Protein AF-A0A072VIN0-F1 (afdb_monomer_lite)

Sequence (240 aa):
MTANTTLEQRFIDLQNANLTLPKYLAIPKIQKVASDLRNRKDFEKHYSPKLVSMGPIHHGRPNLECNPKDLYQDIADNINELKGLFADDVLTSVSCEGFDNLEEKLSWMLFVDGCSLLRILDIFVIEPENIMFDKLYLVFGDVLLLENQLPFELLKLFQVIEPALIRNMIYFLQKFCFQYKSKYFYPEDNISMKPIHLLDLLRQILLPRFKRKNQSTLRSLDLLSPSSKPGSLLIHPNDF

Radius of gyration: 28.85 Å; chains: 1; bounding box: 57×39×118 Å

Foldseek 3Di:
DPDPVLVVVVVVVVVVPDDDDDPPDDDDDDDQDDPVQCVPPVRVVVRADQAADDDDVHPPDPRHDPDLVQLLVLCLVCLVVQVVLDDPVLLVPDDCVSHPDSSNVSSVVLSVLLVVVVVVLCCCVPPVPPDPPVCLVVVCVQCQDPSSKGFPVSNVSSVDDSVVVLVSLLSSVVVVCVVVVVPDRDADPPDPDDARTSNSSVVVRCVVVVVVVVVVVVVVVVVPDDDDDDDDDDDDDDDD

Structure (mmCIF, N/CA/C/O backbone):
data_AF-A0A072VIN0-F1
#
_entry.id   AF-A0A072VIN0-F1
#
loop_
_atom_site.group_PDB
_atom_site.id
_atom_site.type_symbol
_atom_site.label_atom_id
_atom_site.label_alt_id
_atom_site.label_comp_id
_atom_site.label_asym_id
_atom_site.label_entity_id
_atom_site.label_seq_id
_atom_site.pdbx_PDB_ins_code
_atom_site.Cartn_x
_atom_site.Cartn_y
_atom_site.Cartn_z
_atom_site.occupancy
_atom_site.B_iso_or_equiv
_atom_site.auth_seq_id
_atom_site.auth_comp_id
_atom_site.auth_asym_id
_atom_site.auth_atom_id
_atom_site.pdbx_PDB_model_num
ATOM 1 N N . MET A 1 1 ? -15.518 8.066 25.678 1.00 37.75 1 MET A N 1
ATOM 2 C CA . MET A 1 1 ? -14.087 8.432 25.576 1.00 37.75 1 MET A CA 1
ATOM 3 C C . MET A 1 1 ? -13.263 7.145 25.549 1.00 37.75 1 MET A C 1
ATOM 5 O O . MET A 1 1 ? -12.734 6.772 26.582 1.00 37.75 1 MET A O 1
ATOM 9 N N . THR A 1 2 ? -13.223 6.422 24.424 1.00 40.22 2 THR A N 1
ATOM 10 C CA . THR A 1 2 ? -12.539 5.105 24.316 1.00 40.22 2 THR A CA 1
ATOM 11 C C . THR A 1 2 ? -12.159 4.730 22.866 1.00 40.22 2 THR A C 1
ATOM 13 O O . THR A 1 2 ? -11.999 3.555 22.584 1.00 40.22 2 THR A O 1
ATOM 16 N N . ALA A 1 3 ? -12.024 5.692 21.941 1.00 47.66 3 ALA A N 1
ATOM 17 C CA . ALA A 1 3 ? -11.688 5.402 20.532 1.00 47.66 3 ALA A CA 1
ATOM 18 C C . ALA A 1 3 ? -10.179 5.525 20.214 1.00 47.66 3 ALA A C 1
ATOM 20 O O . ALA A 1 3 ? -9.665 4.829 19.348 1.00 47.66 3 ALA A O 1
ATOM 21 N N . ASN A 1 4 ? -9.428 6.366 20.942 1.00 50.75 4 ASN A N 1
ATOM 22 C CA . ASN A 1 4 ? -7.997 6.572 20.657 1.00 50.75 4 ASN A CA 1
ATOM 23 C C . ASN A 1 4 ? -7.105 5.402 21.093 1.00 50.75 4 ASN A C 1
ATOM 25 O O . ASN A 1 4 ? -6.056 5.180 20.496 1.00 50.75 4 ASN A O 1
ATOM 29 N N . THR A 1 5 ? -7.511 4.636 22.106 1.00 57.91 5 THR A N 1
ATOM 30 C CA . THR A 1 5 ? -6.683 3.565 22.673 1.00 57.91 5 THR A CA 1
AT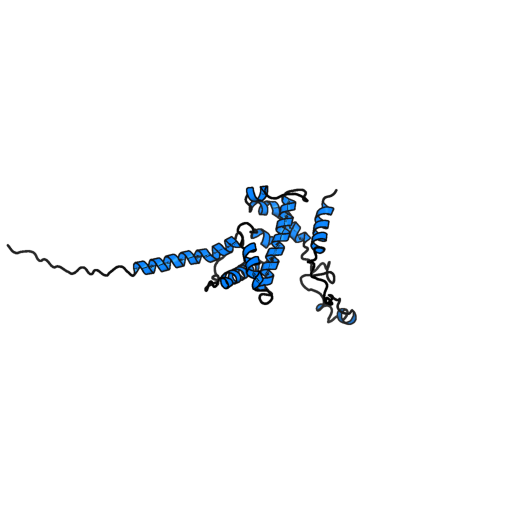OM 31 C C . THR A 1 5 ? -6.497 2.387 21.714 1.00 57.91 5 THR A C 1
ATOM 33 O O . THR A 1 5 ? -5.459 1.738 21.753 1.00 57.91 5 THR A O 1
ATOM 36 N N . THR A 1 6 ? -7.464 2.109 20.835 1.00 78.50 6 THR A N 1
ATOM 37 C CA . THR A 1 6 ? -7.439 0.959 19.914 1.00 78.50 6 THR A CA 1
ATOM 38 C C . THR A 1 6 ? -6.552 1.198 18.696 1.00 78.50 6 THR A C 1
ATOM 40 O O . THR A 1 6 ? -5.726 0.343 18.381 1.00 78.50 6 THR A O 1
ATOM 43 N N . LEU A 1 7 ? -6.643 2.356 18.034 1.00 78.75 7 LEU A N 1
ATOM 44 C CA . LEU A 1 7 ? -5.786 2.672 16.882 1.00 78.75 7 LEU A CA 1
ATOM 45 C C . LEU A 1 7 ? -4.312 2.812 17.289 1.00 78.75 7 LEU A C 1
ATOM 47 O O . LEU A 1 7 ? -3.426 2.284 16.617 1.00 78.75 7 LEU A O 1
ATOM 51 N N . GLU A 1 8 ? -4.046 3.486 18.411 1.00 80.25 8 GLU A N 1
ATOM 52 C CA . GLU A 1 8 ? -2.690 3.604 18.954 1.00 80.25 8 GLU A CA 1
ATOM 53 C C . GLU A 1 8 ? -2.094 2.233 19.268 1.00 80.25 8 GLU A C 1
ATOM 55 O O . GLU A 1 8 ? -0.947 1.969 18.903 1.00 80.25 8 GLU A O 1
ATOM 60 N N . GLN A 1 9 ? -2.893 1.337 19.853 1.00 81.75 9 GLN A N 1
ATOM 61 C CA . GLN A 1 9 ? -2.466 -0.030 20.118 1.00 81.75 9 GLN A CA 1
ATOM 62 C C . GLN A 1 9 ? -2.153 -0.798 18.828 1.00 81.75 9 GLN A C 1
ATOM 64 O O . GLN A 1 9 ? -1.130 -1.470 18.773 1.00 81.75 9 GLN A O 1
ATOM 69 N N . ARG A 1 10 ? -2.938 -0.647 17.753 1.00 84.19 10 ARG A N 1
ATOM 70 C CA . ARG A 1 10 ? -2.647 -1.313 16.467 1.00 84.19 10 ARG A CA 1
ATOM 71 C C . ARG A 1 10 ? -1.332 -0.846 15.836 1.00 84.19 10 ARG A C 1
ATOM 73 O O . ARG A 1 10 ? -0.597 -1.663 15.284 1.00 84.19 10 ARG A O 1
ATOM 80 N N . PHE A 1 11 ? -1.000 0.443 15.932 1.00 81.56 11 PHE A N 1
ATOM 81 C CA . PHE A 1 11 ? 0.310 0.939 15.490 1.00 81.56 11 PHE A CA 1
ATOM 82 C C . PHE A 1 11 ? 1.453 0.377 16.342 1.00 81.56 11 PHE A C 1
ATOM 84 O O . PHE A 1 11 ? 2.497 0.018 15.797 1.00 81.56 11 PHE A O 1
ATOM 91 N N . ILE A 1 12 ? 1.255 0.268 17.658 1.00 79.56 12 ILE A N 1
ATOM 92 C CA . ILE A 1 12 ? 2.218 -0.361 18.570 1.00 79.56 12 ILE A CA 1
ATOM 93 C C . ILE A 1 12 ? 2.401 -1.844 18.216 1.00 79.56 12 ILE A C 1
ATOM 95 O O . ILE A 1 12 ? 3.531 -2.319 18.116 1.00 79.56 12 ILE A O 1
ATOM 99 N N . ASP A 1 13 ? 1.316 -2.571 17.965 1.00 80.56 13 ASP A N 1
ATOM 100 C CA . ASP A 1 13 ? 1.350 -3.991 17.612 1.00 80.56 13 ASP A CA 1
ATOM 101 C C . ASP A 1 13 ? 2.055 -4.223 16.267 1.00 80.56 13 ASP A C 1
ATOM 103 O O . ASP A 1 13 ? 2.900 -5.112 16.171 1.00 80.56 13 ASP A O 1
ATOM 107 N N . LEU A 1 14 ? 1.804 -3.376 15.258 1.00 74.31 14 LEU A N 1
ATOM 108 C CA . LEU A 1 14 ? 2.551 -3.387 13.992 1.00 74.31 14 LEU A CA 1
ATOM 109 C C . LEU A 1 14 ? 4.052 -3.163 14.203 1.00 74.31 14 LEU A C 1
ATOM 111 O O . LEU A 1 14 ? 4.868 -3.861 13.607 1.00 74.31 14 LEU A O 1
ATOM 115 N N . GLN A 1 15 ? 4.431 -2.208 15.056 1.00 69.19 15 GLN A N 1
ATOM 116 C CA . GLN A 1 15 ? 5.839 -1.959 15.381 1.00 69.19 15 GLN A CA 1
ATOM 117 C C . GLN A 1 15 ? 6.487 -3.140 16.121 1.00 69.19 15 GLN A C 1
ATOM 119 O O . GLN A 1 15 ? 7.689 -3.368 15.985 1.00 69.19 15 GLN A O 1
ATOM 124 N N . ASN A 1 16 ? 5.698 -3.894 16.888 1.00 67.50 16 ASN A N 1
ATOM 125 C CA . ASN A 1 16 ? 6.152 -5.034 17.682 1.00 67.50 16 ASN A CA 1
ATOM 126 C C . ASN A 1 16 ? 6.129 -6.372 16.925 1.00 67.50 16 ASN A C 1
ATOM 128 O O . ASN A 1 16 ? 6.726 -7.343 17.404 1.00 67.50 16 ASN A O 1
ATOM 132 N N . ALA A 1 17 ? 5.474 -6.440 15.761 1.00 65.75 17 ALA A N 1
ATOM 133 C CA . ALA A 1 17 ? 5.398 -7.620 14.907 1.00 65.75 17 ALA A CA 1
ATOM 134 C C . ALA A 1 17 ? 6.768 -7.939 14.275 1.00 65.75 17 ALA A C 1
ATOM 136 O O . ALA A 1 17 ? 7.048 -7.654 13.114 1.00 65.75 17 ALA A O 1
ATOM 137 N N . ASN A 1 18 ? 7.660 -8.539 15.061 1.00 55.31 18 ASN A N 1
ATOM 138 C CA . ASN A 1 18 ? 8.942 -9.047 14.588 1.00 55.31 18 ASN A CA 1
ATOM 139 C C . ASN A 1 18 ? 8.748 -10.375 13.837 1.00 55.31 18 ASN A C 1
ATOM 141 O O . ASN A 1 18 ? 8.180 -11.323 14.377 1.00 55.31 18 ASN A O 1
ATOM 145 N N . LEU A 1 19 ? 9.307 -10.486 12.628 1.00 54.66 19 LEU A N 1
ATOM 146 C CA . LEU A 1 19 ? 9.521 -11.777 11.969 1.00 54.66 19 LEU A CA 1
ATOM 147 C C . LEU A 1 19 ? 10.591 -12.557 12.749 1.00 54.66 19 LEU A C 1
ATOM 149 O O . LEU A 1 19 ? 11.769 -12.195 12.750 1.00 54.66 19 LEU A O 1
ATOM 153 N N . THR A 1 20 ? 10.194 -13.626 13.437 1.00 46.34 20 THR A N 1
ATOM 154 C CA . THR A 1 20 ? 11.111 -14.460 14.222 1.00 46.34 20 THR A CA 1
ATOM 155 C C . THR A 1 20 ? 12.011 -15.285 13.295 1.00 46.34 20 THR A C 1
ATOM 157 O O . THR A 1 20 ? 11.586 -16.308 12.762 1.00 46.34 20 THR A O 1
ATOM 160 N N . LEU A 1 21 ? 13.270 -14.874 13.108 1.00 48.06 21 LEU A N 1
ATOM 161 C CA . LEU A 1 21 ? 14.312 -15.723 12.512 1.00 48.06 21 LEU A CA 1
ATOM 162 C C . LEU A 1 21 ? 15.069 -16.523 13.597 1.00 48.06 21 LEU A C 1
ATOM 164 O O . LEU A 1 21 ? 15.210 -16.039 14.725 1.00 48.06 21 LEU A O 1
ATOM 168 N N . PRO A 1 22 ? 15.567 -17.742 13.295 1.00 46.00 22 PRO A N 1
ATOM 169 C CA . PRO A 1 22 ? 16.189 -18.622 14.286 1.00 46.00 22 PRO A CA 1
ATOM 170 C C . PRO A 1 22 ? 17.443 -18.017 14.936 1.00 46.00 22 PRO A C 1
ATOM 172 O O . PRO A 1 22 ? 18.304 -17.444 14.270 1.00 46.00 22 PRO A O 1
ATOM 175 N N . LYS A 1 23 ? 17.564 -18.202 16.258 1.00 54.97 23 LYS A N 1
ATOM 176 C CA . LYS A 1 23 ? 18.639 -17.685 17.122 1.00 54.97 23 LYS A CA 1
ATOM 177 C C . LYS A 1 23 ? 19.947 -18.478 17.004 1.00 54.97 23 LYS A C 1
ATOM 179 O O . LYS A 1 23 ? 20.379 -19.063 17.989 1.00 54.97 23 LYS A O 1
ATOM 184 N N . TYR A 1 24 ? 20.620 -18.472 15.859 1.00 55.50 24 TYR A N 1
ATOM 185 C CA . TYR A 1 24 ? 22.003 -18.968 15.799 1.00 55.50 24 TYR A CA 1
ATOM 186 C C . TYR A 1 24 ? 22.808 -18.145 14.801 1.00 55.50 24 TYR A C 1
ATOM 188 O O . TYR A 1 24 ? 22.789 -18.441 13.616 1.00 55.50 24 TYR A O 1
ATOM 196 N N . LEU A 1 25 ? 23.435 -17.077 15.306 1.00 53.09 25 LEU A N 1
ATOM 197 C CA . LEU A 1 25 ? 24.616 -16.337 14.824 1.00 53.09 25 LEU A CA 1
ATOM 198 C C . LEU A 1 25 ? 24.651 -15.015 15.615 1.00 53.09 25 LEU A C 1
ATOM 200 O O . LEU A 1 25 ? 23.600 -14.490 15.982 1.00 53.09 25 LEU A O 1
ATOM 204 N N . ALA A 1 26 ? 25.834 -14.485 15.942 1.00 58.31 26 ALA A N 1
ATOM 205 C CA . ALA A 1 26 ? 25.943 -13.191 16.618 1.00 58.31 26 ALA A CA 1
ATOM 206 C C . ALA A 1 26 ? 25.374 -12.099 15.699 1.00 58.31 26 ALA A C 1
ATOM 208 O O . ALA A 1 26 ? 26.030 -11.672 14.751 1.00 58.31 26 ALA A O 1
ATOM 209 N N . ILE A 1 27 ? 24.127 -11.697 15.951 1.00 61.81 27 ILE A N 1
ATOM 210 C CA . ILE A 1 27 ? 23.411 -10.741 15.107 1.00 61.81 27 ILE A CA 1
ATOM 211 C C . ILE A 1 27 ? 24.120 -9.385 15.236 1.00 61.81 27 ILE A C 1
ATOM 213 O O . ILE A 1 27 ? 24.210 -8.861 16.356 1.00 61.81 27 ILE A O 1
ATOM 217 N N . PRO A 1 28 ? 24.635 -8.800 14.140 1.00 58.00 28 PRO A N 1
ATOM 218 C CA . PRO A 1 28 ? 25.191 -7.457 14.184 1.00 58.00 28 PRO A CA 1
ATOM 219 C C . PRO A 1 28 ? 24.107 -6.485 14.665 1.00 58.00 28 PRO A C 1
ATOM 221 O O . PRO A 1 28 ? 23.013 -6.418 14.109 1.00 58.00 28 PRO A O 1
ATOM 224 N N . LYS A 1 29 ? 24.397 -5.752 15.746 1.00 71.25 29 LYS A N 1
ATOM 225 C CA . LYS A 1 29 ? 23.472 -4.764 16.314 1.00 71.25 29 LYS A CA 1
ATOM 226 C C . LYS A 1 29 ? 23.588 -3.454 15.545 1.00 71.25 29 LYS A C 1
ATOM 228 O O . LYS A 1 29 ? 24.698 -3.010 15.257 1.00 71.25 29 LYS A O 1
ATOM 233 N N . ILE A 1 30 ? 22.459 -2.798 15.291 1.00 75.75 30 ILE A N 1
ATOM 234 C CA . ILE A 1 30 ? 22.439 -1.403 14.841 1.00 75.75 30 ILE A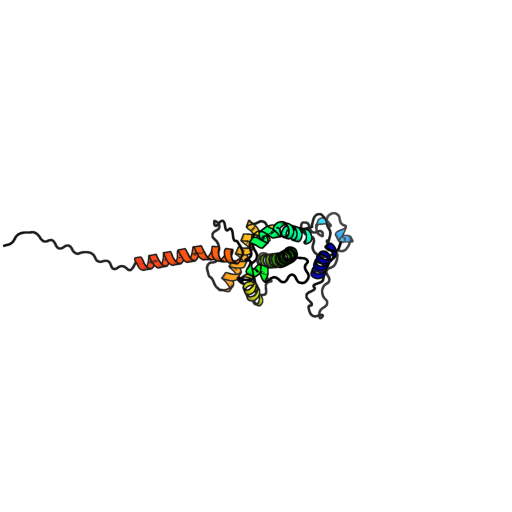 CA 1
ATOM 235 C C . ILE A 1 30 ? 22.946 -0.541 16.006 1.00 75.75 30 ILE A C 1
ATOM 237 O O . ILE A 1 30 ? 22.378 -0.574 17.098 1.00 75.75 30 ILE A O 1
ATOM 241 N N . GLN A 1 31 ? 24.036 0.199 15.797 1.00 79.69 31 GLN A N 1
ATOM 242 C CA . GLN A 1 31 ? 24.676 1.022 16.828 1.00 79.69 31 GLN A CA 1
ATOM 243 C C . GLN A 1 31 ? 24.559 2.508 16.492 1.00 79.69 31 GLN A C 1
ATOM 245 O O . GLN A 1 31 ? 24.497 2.901 15.328 1.00 79.69 31 GLN A O 1
ATOM 250 N N . LYS A 1 32 ? 24.554 3.354 17.526 1.00 81.62 32 LYS A N 1
ATOM 251 C CA . LYS A 1 32 ? 24.704 4.800 17.339 1.00 81.62 32 LYS A CA 1
ATOM 252 C C . LYS A 1 32 ? 26.134 5.097 16.887 1.00 81.62 32 LYS A C 1
ATOM 254 O O . LYS A 1 32 ? 27.079 4.489 17.380 1.00 81.62 32 LYS A O 1
ATOM 259 N N . VAL A 1 33 ? 26.288 6.082 16.007 1.00 83.94 33 VAL A N 1
ATOM 260 C CA . VAL A 1 33 ? 27.601 6.667 15.708 1.00 83.94 33 VAL A CA 1
ATOM 261 C C . VAL A 1 33 ? 28.197 7.210 17.009 1.00 83.94 33 VAL A C 1
ATOM 263 O O . VAL A 1 33 ? 27.488 7.879 17.768 1.00 83.94 33 VAL A O 1
ATOM 266 N N . ALA A 1 34 ? 29.476 6.916 17.263 1.00 86.31 34 ALA A N 1
ATOM 267 C CA . ALA A 1 34 ? 30.196 7.410 18.434 1.00 86.31 34 ALA A CA 1
ATOM 268 C C . ALA A 1 34 ? 30.048 8.935 18.563 1.00 86.31 34 ALA A C 1
ATOM 270 O O . ALA A 1 34 ? 30.130 9.664 17.567 1.00 86.31 34 ALA A O 1
ATOM 271 N N . SER A 1 35 ? 29.835 9.415 19.790 1.00 83.50 35 SER A N 1
ATOM 272 C CA . SER A 1 35 ? 29.582 10.832 20.090 1.00 83.50 35 SER A CA 1
ATOM 273 C C . SER A 1 35 ? 30.643 11.752 19.495 1.00 83.50 35 SER A C 1
ATOM 275 O O . SER A 1 35 ? 30.308 12.782 18.918 1.00 83.50 35 SER A O 1
ATOM 277 N N . ASP A 1 36 ? 31.906 11.341 19.544 1.00 84.94 36 ASP A N 1
ATOM 278 C CA . ASP A 1 36 ? 33.048 12.156 19.117 1.00 84.94 36 ASP A CA 1
ATOM 279 C C . ASP A 1 36 ? 33.096 12.378 17.603 1.00 84.94 36 ASP A C 1
ATOM 281 O O . ASP A 1 36 ? 33.678 13.354 17.130 1.00 84.94 36 ASP A O 1
ATOM 285 N N . LEU A 1 37 ? 32.481 11.477 16.832 1.00 83.44 37 LEU A N 1
ATOM 286 C CA . LEU A 1 37 ? 32.308 11.626 15.389 1.00 83.44 37 LEU A CA 1
ATOM 287 C C . LEU A 1 37 ? 31.030 12.401 15.079 1.00 83.44 37 LEU A C 1
ATOM 289 O O . LEU A 1 37 ? 31.042 13.285 14.223 1.00 83.44 37 LEU A O 1
ATOM 293 N N . ARG A 1 38 ? 29.941 12.096 15.792 1.00 81.25 38 ARG A N 1
ATOM 294 C CA . ARG A 1 38 ? 28.629 12.712 15.570 1.00 81.25 38 ARG A CA 1
ATOM 295 C C . ARG A 1 38 ? 28.603 14.199 15.914 1.00 81.25 38 ARG A C 1
ATOM 297 O O . ARG A 1 38 ? 27.982 14.963 15.187 1.00 81.25 38 ARG A O 1
ATOM 304 N N . ASN A 1 39 ? 29.289 14.599 16.981 1.00 82.81 39 ASN A N 1
ATOM 305 C CA . ASN A 1 39 ? 29.266 15.964 17.513 1.00 82.81 39 ASN A CA 1
ATOM 306 C C . ASN A 1 39 ? 30.221 16.920 16.778 1.00 82.81 39 ASN A C 1
ATOM 308 O O . ASN A 1 39 ? 30.298 18.103 17.113 1.00 82.81 39 ASN A O 1
ATOM 312 N N . ARG A 1 40 ? 30.968 16.441 15.773 1.00 87.75 40 ARG A N 1
ATOM 313 C CA . ARG A 1 40 ? 31.753 17.326 14.908 1.00 87.75 40 ARG A CA 1
ATOM 314 C C . ARG A 1 40 ? 30.807 18.063 13.969 1.00 87.75 40 ARG A C 1
ATOM 316 O O . ARG A 1 40 ? 30.118 17.423 13.176 1.00 87.75 40 ARG A O 1
ATOM 323 N N . LYS A 1 41 ? 30.842 19.399 14.005 1.00 82.12 41 LYS A N 1
ATOM 324 C CA . LYS A 1 41 ? 29.981 20.279 13.190 1.00 82.12 41 LYS A CA 1
ATOM 325 C C . LYS A 1 41 ? 29.949 19.887 11.707 1.00 82.12 41 LYS A C 1
ATOM 327 O O . LYS A 1 41 ? 28.883 19.849 11.103 1.00 82.12 41 LYS A O 1
ATOM 332 N N . ASP A 1 42 ? 31.097 19.518 11.138 1.00 86.12 42 ASP A N 1
ATOM 333 C CA . ASP A 1 42 ? 31.193 19.160 9.716 1.00 86.12 42 ASP A CA 1
ATOM 334 C C . ASP A 1 42 ? 30.606 17.778 9.387 1.00 86.12 42 ASP A C 1
ATOM 336 O O . ASP A 1 42 ? 30.251 17.504 8.237 1.00 86.12 42 ASP A O 1
ATOM 340 N N . PHE A 1 43 ? 30.480 16.903 10.388 1.00 78.50 43 PHE A N 1
ATOM 341 C CA . PHE A 1 43 ? 30.083 15.507 10.220 1.00 78.50 43 PHE A CA 1
ATOM 342 C C . PHE A 1 43 ? 28.660 15.204 10.690 1.00 78.50 43 PHE A C 1
ATOM 344 O O . PHE A 1 43 ? 28.056 14.266 10.178 1.00 78.50 43 PHE A O 1
ATOM 351 N N . GLU A 1 44 ? 28.083 16.015 11.577 1.00 80.38 44 GLU A N 1
ATOM 352 C CA . GLU A 1 44 ? 26.720 15.836 12.096 1.00 80.38 44 GLU A CA 1
ATOM 353 C C . GLU A 1 44 ? 25.675 15.647 10.978 1.00 80.38 44 GLU A C 1
ATOM 355 O O . GLU A 1 44 ? 24.819 14.757 11.045 1.00 80.38 44 GLU A O 1
ATOM 360 N N . LYS A 1 45 ? 25.802 16.432 9.899 1.00 79.19 45 LYS A N 1
ATOM 361 C CA . LYS A 1 45 ? 24.933 16.383 8.710 1.00 79.19 45 LYS A CA 1
ATOM 362 C C . LYS A 1 45 ? 25.003 15.068 7.922 1.00 79.19 45 LYS A C 1
ATOM 364 O O . LYS A 1 45 ? 24.108 14.798 7.127 1.00 79.19 45 LYS A O 1
ATOM 369 N N . HIS A 1 46 ? 26.066 14.282 8.094 1.00 81.19 46 HIS A N 1
ATOM 370 C CA . HIS A 1 46 ? 26.270 13.003 7.405 1.00 81.19 46 HIS A CA 1
ATOM 371 C C . HIS A 1 46 ? 25.685 11.821 8.187 1.00 81.19 46 HIS A C 1
ATOM 373 O O . HIS A 1 46 ? 25.442 10.769 7.607 1.00 81.19 46 HIS A O 1
ATOM 379 N N . TYR A 1 47 ? 25.425 12.001 9.484 1.00 81.62 47 TYR A N 1
ATOM 380 C CA . TYR A 1 47 ? 24.848 10.977 10.361 1.00 81.62 47 TYR A CA 1
ATOM 381 C C . TYR A 1 47 ? 23.385 11.251 10.711 1.00 81.62 47 TYR A C 1
ATOM 383 O O . TYR A 1 47 ? 22.843 10.627 11.618 1.00 81.62 47 TYR A O 1
ATOM 391 N N . SER A 1 48 ? 22.762 12.222 10.044 1.00 78.50 48 SER A N 1
ATOM 392 C CA . SER A 1 48 ? 21.354 12.561 10.205 1.00 78.50 48 SER A CA 1
ATOM 393 C C . SER A 1 48 ? 20.628 12.333 8.880 1.00 78.50 48 SER A C 1
ATOM 395 O O . SER A 1 48 ? 21.105 12.820 7.852 1.00 78.50 48 SER A O 1
ATOM 397 N N . PRO A 1 49 ? 19.479 11.636 8.881 1.00 70.38 49 PRO A N 1
ATOM 398 C CA . PRO A 1 49 ? 18.642 11.555 7.697 1.00 70.38 49 PRO A CA 1
ATOM 399 C C . PRO A 1 49 ? 18.197 12.957 7.277 1.00 70.38 49 PRO A C 1
ATOM 401 O O . PRO A 1 49 ? 18.055 13.845 8.119 1.00 70.38 49 PRO A O 1
ATOM 404 N N . LYS A 1 50 ? 18.011 13.152 5.971 1.00 65.81 50 LYS A N 1
ATOM 405 C CA . LYS A 1 50 ? 17.644 14.452 5.383 1.00 65.81 50 LYS A CA 1
ATOM 406 C C . LYS A 1 50 ? 16.193 14.528 4.914 1.00 65.81 50 LYS A C 1
ATOM 408 O O . LYS A 1 50 ? 15.709 15.631 4.711 1.00 65.81 50 LYS A O 1
ATOM 413 N N . LEU A 1 51 ? 15.545 13.378 4.720 1.00 50.47 51 LEU A N 1
ATOM 414 C CA . LEU A 1 51 ? 14.197 13.289 4.159 1.00 50.47 51 LEU A CA 1
ATOM 415 C C . LEU A 1 51 ? 13.249 12.455 5.027 1.00 50.47 51 LEU A C 1
ATOM 417 O O . LEU A 1 51 ? 12.202 12.946 5.413 1.00 50.47 51 LEU A O 1
ATO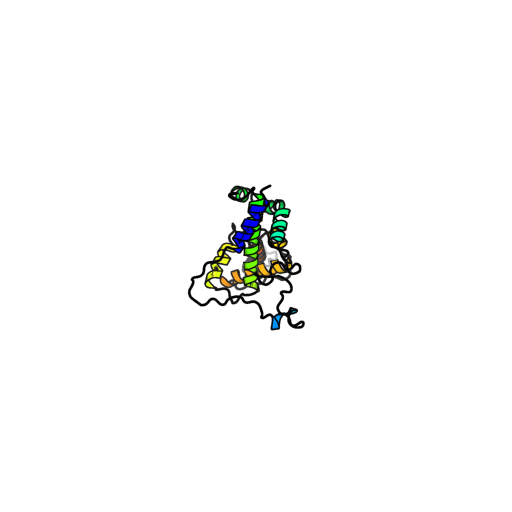M 421 N N . VAL A 1 52 ? 13.628 11.220 5.372 1.00 50.91 52 VAL A N 1
ATOM 422 C CA . VAL A 1 52 ? 12.809 10.328 6.208 1.00 50.91 52 VAL A CA 1
ATOM 423 C C . VAL A 1 52 ? 13.653 9.733 7.322 1.00 50.91 52 VAL A C 1
ATOM 425 O O . VAL A 1 52 ? 14.796 9.321 7.108 1.00 50.91 52 VAL A O 1
ATOM 428 N N . SER A 1 53 ? 13.084 9.694 8.521 1.00 63.44 53 SER A N 1
ATOM 429 C CA . SER A 1 53 ? 13.689 9.072 9.688 1.00 63.44 53 SER A CA 1
ATOM 430 C C . SER A 1 53 ? 13.226 7.625 9.853 1.00 63.44 53 SER A C 1
ATOM 432 O O . SER A 1 53 ? 12.031 7.360 9.935 1.00 63.44 53 SER A O 1
ATOM 434 N N . MET A 1 54 ? 14.171 6.685 9.941 1.00 60.53 54 MET A N 1
ATOM 435 C CA . MET A 1 54 ? 13.879 5.264 10.147 1.00 60.53 54 MET A CA 1
ATOM 436 C C . MET A 1 54 ? 14.548 4.735 11.416 1.00 60.53 54 MET A C 1
ATOM 438 O O . MET A 1 54 ? 15.722 5.006 11.687 1.00 60.53 54 MET A O 1
ATOM 442 N N . GLY A 1 55 ? 13.796 3.934 12.173 1.00 64.88 55 GLY A N 1
ATOM 443 C CA . GLY A 1 55 ? 14.270 3.279 13.389 1.00 64.88 55 GLY A CA 1
ATOM 444 C C . GLY A 1 55 ? 14.470 4.219 14.592 1.00 64.88 55 GLY A C 1
ATOM 445 O O . GLY A 1 55 ? 14.388 5.445 14.484 1.00 64.88 55 GLY A O 1
ATOM 446 N N . PRO A 1 56 ? 14.773 3.657 15.775 1.00 69.56 56 PRO A N 1
ATOM 447 C CA . PRO A 1 56 ? 14.731 4.381 17.051 1.00 69.56 56 PRO A CA 1
ATOM 448 C C . PRO A 1 56 ? 15.828 5.446 17.222 1.00 69.56 56 PRO A C 1
ATOM 450 O O . PRO A 1 56 ? 15.785 6.231 18.164 1.00 69.56 56 PRO A O 1
ATOM 453 N N . ILE A 1 57 ? 16.841 5.488 16.349 1.00 80.44 57 ILE A N 1
ATOM 454 C CA . ILE A 1 57 ? 17.966 6.434 16.474 1.00 80.44 57 ILE A CA 1
ATOM 455 C C . ILE A 1 57 ? 17.564 7.854 16.056 1.00 80.44 57 ILE A C 1
ATOM 457 O O . ILE A 1 57 ? 18.114 8.827 16.582 1.00 80.44 57 ILE A O 1
ATOM 461 N N . HIS A 1 58 ? 16.632 7.972 15.111 1.00 73.19 58 HIS A N 1
ATOM 462 C CA . HIS A 1 58 ? 16.209 9.253 14.552 1.00 73.19 58 HIS A CA 1
ATOM 463 C C . HIS A 1 58 ? 14.697 9.497 14.676 1.00 73.19 58 HIS A C 1
ATOM 465 O O . HIS A 1 58 ? 14.244 10.557 14.241 1.00 73.19 58 HIS A O 1
ATOM 471 N N . HIS A 1 59 ? 13.922 8.538 15.197 1.00 67.69 59 HIS A N 1
ATOM 472 C CA . HIS A 1 59 ? 12.462 8.623 15.324 1.00 67.69 59 HIS A CA 1
ATOM 473 C C . HIS A 1 59 ? 12.010 9.903 16.058 1.00 67.69 59 HIS A C 1
ATOM 475 O O . HIS A 1 59 ? 12.675 10.327 17.005 1.00 67.69 59 HIS A O 1
ATOM 481 N N . GLY A 1 60 ? 10.898 10.506 15.617 1.00 57.53 60 GLY A N 1
ATOM 482 C CA . GLY A 1 60 ? 10.323 11.718 16.221 1.00 57.53 60 GLY A CA 1
ATOM 483 C C . GLY A 1 60 ? 11.036 13.030 15.861 1.00 57.53 60 GLY A C 1
ATOM 484 O O . GLY A 1 60 ? 11.076 13.956 16.673 1.00 57.53 60 GLY A O 1
ATOM 485 N N . ARG A 1 61 ? 11.709 13.096 14.702 1.00 67.94 61 ARG A N 1
ATOM 486 C CA . ARG A 1 61 ? 12.357 14.327 14.220 1.00 67.94 61 ARG A CA 1
ATOM 487 C C . ARG A 1 61 ? 11.389 15.082 13.296 1.00 67.94 61 ARG A C 1
ATOM 489 O O . ARG A 1 61 ? 11.169 14.602 12.187 1.00 67.94 61 ARG A O 1
ATOM 496 N N . PRO A 1 62 ? 10.955 16.306 13.655 1.00 56.03 62 PRO A N 1
ATOM 497 C CA . PRO A 1 62 ? 9.830 16.997 13.008 1.00 56.03 62 PRO A CA 1
ATOM 498 C C . PRO A 1 62 ? 10.034 17.319 11.519 1.00 56.03 62 PRO A C 1
ATOM 500 O O . PRO A 1 62 ? 9.073 17.494 10.786 1.00 56.03 62 PRO A O 1
ATOM 503 N N . ASN A 1 63 ? 11.282 17.365 11.040 1.00 53.59 63 ASN A N 1
ATOM 504 C CA . ASN A 1 63 ? 11.602 17.679 9.640 1.00 53.59 63 ASN A CA 1
ATOM 505 C C . ASN A 1 63 ? 11.789 16.426 8.760 1.00 53.59 63 ASN A C 1
ATOM 507 O O . ASN A 1 63 ? 12.316 16.536 7.656 1.00 53.59 63 ASN A O 1
ATOM 511 N N . LEU A 1 64 ? 11.473 15.233 9.276 1.00 52.75 64 LEU A N 1
ATOM 512 C CA . LEU A 1 64 ? 11.735 13.937 8.633 1.00 52.75 64 LEU A CA 1
ATOM 513 C C . LEU A 1 64 ? 10.531 12.982 8.712 1.00 52.75 64 LEU A C 1
ATOM 515 O O . LEU A 1 64 ? 10.694 11.764 8.577 1.00 52.75 64 LEU A O 1
ATOM 519 N N . GLU A 1 65 ? 9.350 13.518 9.015 1.00 52.66 65 GLU A N 1
ATOM 520 C CA . GLU A 1 65 ? 8.148 12.753 9.329 1.00 52.66 65 GLU A CA 1
ATOM 521 C C . GLU A 1 65 ? 7.231 12.663 8.107 1.00 52.66 65 GLU A C 1
ATOM 523 O O . GLU A 1 65 ? 6.510 13.592 7.773 1.00 52.66 65 GLU A O 1
ATOM 528 N N . CYS A 1 66 ? 7.250 11.504 7.449 1.00 60.03 66 CYS A N 1
ATOM 529 C CA . CYS A 1 66 ? 6.031 10.952 6.873 1.00 60.03 66 CYS A CA 1
ATOM 530 C C . CYS A 1 66 ? 5.457 10.052 7.968 1.00 60.03 66 CYS A C 1
ATOM 532 O O . CYS A 1 66 ? 5.973 8.958 8.213 1.00 60.03 66 CYS A O 1
ATOM 534 N N . ASN A 1 67 ? 4.509 10.574 8.743 1.00 71.31 67 ASN A N 1
ATOM 535 C CA . ASN A 1 67 ? 3.951 9.847 9.870 1.00 71.31 67 ASN A CA 1
ATOM 536 C C . ASN A 1 67 ? 2.937 8.817 9.342 1.00 71.31 67 ASN A C 1
ATOM 538 O O . ASN A 1 67 ? 1.989 9.197 8.656 1.00 71.31 67 ASN A O 1
ATOM 542 N N . PRO A 1 68 ? 3.083 7.523 9.678 1.00 75.94 68 PRO A N 1
ATOM 543 C CA . PRO A 1 68 ? 2.086 6.499 9.367 1.00 75.94 68 PRO A CA 1
ATOM 544 C C . PRO A 1 68 ? 0.658 6.882 9.780 1.00 75.94 68 PRO A C 1
ATOM 546 O O . PRO A 1 68 ? -0.294 6.492 9.113 1.00 75.94 68 PRO A O 1
ATOM 549 N N . LYS A 1 69 ? 0.508 7.661 10.862 1.00 81.25 69 LYS A N 1
ATOM 550 C CA . LYS A 1 69 ? -0.795 8.175 11.296 1.00 81.25 69 LYS A CA 1
ATOM 551 C C . LYS A 1 69 ? -1.375 9.196 10.321 1.00 81.25 69 LYS A C 1
ATOM 553 O O . LYS A 1 69 ? -2.574 9.151 10.093 1.00 81.25 69 LYS A O 1
ATOM 558 N N . ASP A 1 70 ? -0.549 10.062 9.740 1.00 83.56 70 ASP A N 1
ATOM 559 C CA . ASP A 1 70 ? -1.005 11.079 8.785 1.00 83.56 70 ASP A CA 1
ATOM 560 C C . ASP A 1 70 ? -1.454 10.400 7.486 1.00 83.56 70 ASP A C 1
ATOM 562 O O . ASP A 1 70 ? -2.541 10.669 6.998 1.00 83.56 70 ASP A O 1
ATOM 566 N N . LEU A 1 71 ? -0.689 9.412 7.007 1.00 85.19 71 LEU A N 1
ATOM 567 C CA . LEU A 1 71 ? -1.078 8.579 5.863 1.00 85.19 71 LEU A CA 1
ATOM 568 C C . LEU A 1 71 ? -2.377 7.800 6.107 1.00 85.19 71 LEU A C 1
ATOM 570 O O . LEU A 1 71 ? -3.226 7.700 5.225 1.00 85.19 71 LEU A O 1
ATOM 574 N N . TYR A 1 72 ? -2.533 7.224 7.301 1.00 90.44 72 TYR A N 1
ATOM 575 C CA . TYR A 1 72 ? -3.786 6.579 7.685 1.00 90.44 72 TYR A CA 1
ATOM 576 C C . TYR A 1 72 ? -4.939 7.586 7.710 1.00 90.44 72 TYR A C 1
ATOM 578 O O . TYR A 1 72 ? -6.027 7.268 7.237 1.00 90.44 72 TYR A O 1
ATOM 586 N N . GLN A 1 73 ? -4.705 8.788 8.242 1.00 90.62 73 GLN A N 1
ATOM 587 C CA . GLN A 1 73 ? -5.718 9.833 8.309 1.00 90.62 73 GLN A CA 1
ATOM 588 C C . GLN A 1 73 ? -6.132 10.294 6.909 1.00 90.62 73 GLN A C 1
ATOM 590 O O . GLN A 1 73 ? -7.326 10.377 6.653 1.00 90.62 73 GLN A O 1
ATOM 595 N N . ASP A 1 74 ? -5.186 10.464 5.981 1.00 90.44 74 ASP A N 1
ATOM 596 C CA . ASP A 1 74 ? -5.476 10.778 4.578 1.00 90.44 74 ASP A CA 1
ATOM 597 C C . ASP A 1 74 ? -6.398 9.717 3.951 1.00 90.44 74 ASP A C 1
ATOM 599 O O . ASP A 1 74 ? -7.345 10.043 3.236 1.00 90.44 74 ASP A O 1
ATOM 603 N N . ILE A 1 75 ? -6.176 8.432 4.245 1.00 93.25 75 ILE A N 1
ATOM 604 C CA . ILE A 1 75 ? -7.050 7.345 3.776 1.00 93.25 75 ILE A CA 1
ATOM 605 C C . ILE A 1 75 ? -8.420 7.408 4.448 1.00 93.25 75 ILE A C 1
ATOM 607 O O . ILE A 1 75 ? -9.434 7.285 3.762 1.00 93.25 75 ILE A O 1
ATOM 611 N N . ALA A 1 76 ? -8.459 7.595 5.768 1.00 94.56 76 ALA A N 1
ATOM 612 C CA . ALA A 1 76 ? -9.696 7.666 6.537 1.00 94.56 76 ALA A CA 1
ATOM 613 C C . ALA A 1 76 ? -10.576 8.843 6.088 1.00 94.56 76 ALA A C 1
ATOM 615 O O . ALA A 1 76 ? -11.785 8.684 5.939 1.00 94.56 76 ALA A O 1
ATOM 616 N N . ASP A 1 77 ? -9.975 9.992 5.787 1.00 95.00 77 ASP A N 1
ATOM 617 C CA . ASP A 1 77 ? -10.678 11.181 5.304 1.00 95.00 77 ASP A CA 1
ATOM 618 C C . ASP A 1 77 ? -11.266 10.965 3.896 1.00 95.00 77 ASP A C 1
ATOM 620 O O . ASP A 1 77 ? -12.322 11.509 3.568 1.00 95.00 77 ASP A O 1
ATOM 624 N N . ASN A 1 78 ? -10.632 10.114 3.081 1.00 95.12 78 ASN A N 1
ATOM 625 C CA . ASN A 1 78 ? -11.067 9.772 1.721 1.00 95.12 78 ASN A CA 1
ATOM 626 C C . ASN A 1 78 ? -11.814 8.426 1.638 1.00 95.12 78 ASN A C 1
ATOM 628 O O . ASN A 1 78 ? -12.120 7.943 0.542 1.00 95.12 78 ASN A O 1
ATOM 632 N N . ILE A 1 79 ? -12.139 7.799 2.776 1.00 95.81 79 ILE A N 1
ATOM 633 C CA . ILE A 1 79 ? -12.624 6.414 2.804 1.00 95.81 79 ILE A CA 1
ATOM 634 C C . ILE A 1 79 ? -13.938 6.224 2.052 1.00 95.81 79 ILE A C 1
ATOM 636 O O . ILE A 1 79 ? -14.143 5.188 1.428 1.00 95.81 79 ILE A O 1
ATOM 640 N N . ASN A 1 80 ? -14.816 7.227 2.060 1.00 93.31 80 ASN A N 1
ATOM 641 C CA . ASN A 1 80 ? -16.105 7.162 1.373 1.00 93.31 80 ASN A CA 1
ATOM 642 C C . ASN A 1 80 ? -15.945 7.064 -0.148 1.00 93.31 80 ASN A C 1
ATOM 644 O O . ASN A 1 80 ? -16.649 6.284 -0.789 1.00 93.31 80 ASN A O 1
ATOM 648 N N . GLU A 1 81 ? -14.996 7.810 -0.716 1.00 93.69 81 GLU A N 1
ATOM 649 C CA . GLU A 1 81 ? -14.687 7.747 -2.145 1.00 93.69 81 GLU A CA 1
ATOM 650 C C . GLU A 1 81 ? -14.009 6.421 -2.491 1.00 93.69 81 GLU A C 1
ATOM 652 O O . GLU A 1 81 ? -14.431 5.733 -3.420 1.00 93.69 81 GLU A O 1
ATOM 657 N N . LEU A 1 82 ? -13.014 6.015 -1.694 1.00 92.56 82 LEU A N 1
ATOM 658 C CA . LEU A 1 82 ? -12.281 4.762 -1.892 1.00 92.56 82 LEU A CA 1
ATOM 659 C C . LEU A 1 82 ? -13.189 3.534 -1.791 1.00 92.56 82 LEU A C 1
ATOM 661 O O . LEU A 1 82 ? -13.078 2.614 -2.597 1.00 92.56 82 LEU A O 1
ATOM 665 N N . LYS A 1 83 ? -14.114 3.529 -0.831 1.00 91.69 83 LYS A N 1
ATOM 666 C CA . LYS A 1 83 ? -15.120 2.478 -0.651 1.00 91.69 83 LYS A CA 1
ATOM 667 C C . LYS A 1 83 ? -15.993 2.320 -1.894 1.00 91.69 83 LYS A C 1
ATOM 669 O O . LYS A 1 83 ? -16.287 1.192 -2.272 1.00 91.69 83 LYS A O 1
ATOM 674 N N . GLY A 1 84 ? -16.340 3.421 -2.565 1.00 90.00 84 GLY A N 1
ATOM 675 C CA . GLY A 1 84 ? -17.106 3.410 -3.815 1.00 90.00 84 GLY A CA 1
ATOM 676 C C . GLY A 1 84 ? -16.385 2.775 -5.012 1.00 90.00 84 GLY A C 1
ATOM 677 O O . GLY A 1 84 ? -17.001 2.586 -6.058 1.00 90.00 84 GLY A O 1
ATOM 678 N N . LEU A 1 85 ? -15.096 2.439 -4.881 1.00 90.50 85 LEU A N 1
ATOM 679 C CA . LEU A 1 85 ? -14.308 1.758 -5.916 1.00 90.50 85 LEU A CA 1
ATOM 680 C C . LEU A 1 85 ? -14.361 0.227 -5.800 1.00 90.50 85 LEU A C 1
ATOM 682 O O . LEU A 1 85 ? -13.838 -0.466 -6.673 1.00 90.50 85 LEU A O 1
ATOM 686 N N . PHE A 1 86 ? -14.990 -0.299 -4.747 1.00 90.06 86 PHE A N 1
ATOM 687 C CA . PHE A 1 86 ? -15.196 -1.728 -4.533 1.00 90.06 86 PHE A CA 1
ATOM 688 C C . PHE A 1 86 ? -16.655 -2.107 -4.790 1.00 90.06 86 PHE A C 1
ATOM 690 O O . PHE A 1 86 ? -17.565 -1.304 -4.596 1.00 90.06 86 PHE A O 1
ATOM 697 N N . ALA A 1 87 ? -16.879 -3.345 -5.230 1.00 87.12 87 ALA A N 1
ATOM 698 C CA . ALA A 1 87 ? -18.224 -3.877 -5.406 1.00 87.12 87 ALA A CA 1
ATOM 699 C C . ALA A 1 87 ? -18.896 -4.159 -4.049 1.00 87.12 87 ALA A C 1
ATOM 701 O O . ALA A 1 87 ? -18.227 -4.485 -3.065 1.00 87.12 87 ALA A O 1
ATOM 702 N N . ASP A 1 88 ? -20.226 -4.045 -3.998 1.00 87.56 88 ASP A N 1
ATOM 703 C CA . ASP A 1 88 ? -20.994 -4.186 -2.754 1.00 87.56 88 ASP A CA 1
ATOM 704 C C . ASP A 1 88 ? -20.801 -5.558 -2.089 1.00 87.56 88 ASP A C 1
ATOM 706 O O . ASP A 1 88 ? -20.710 -5.652 -0.866 1.00 87.56 88 ASP A O 1
ATOM 710 N N . ASP A 1 89 ? -20.693 -6.627 -2.879 1.00 86.38 89 ASP A N 1
ATOM 711 C CA . ASP A 1 89 ? -20.468 -7.988 -2.385 1.00 86.38 89 ASP A CA 1
ATOM 712 C C . ASP A 1 89 ? -19.117 -8.123 -1.667 1.00 86.38 89 ASP A C 1
ATOM 714 O O . ASP A 1 89 ? -19.062 -8.683 -0.569 1.00 86.38 89 ASP A O 1
ATOM 718 N N . VAL A 1 90 ? -18.059 -7.511 -2.207 1.00 85.81 90 VAL A N 1
ATOM 719 C CA . VAL A 1 90 ? -16.750 -7.410 -1.544 1.00 85.81 90 VAL A CA 1
ATOM 720 C C . VAL A 1 90 ? -16.901 -6.720 -0.192 1.00 85.81 90 VAL A C 1
ATOM 722 O O . VAL A 1 90 ? -16.471 -7.266 0.822 1.00 85.81 90 VAL A O 1
ATOM 725 N N . LEU A 1 91 ? -17.571 -5.565 -0.148 1.00 88.44 91 LEU A N 1
ATOM 726 C CA . LEU A 1 91 ? -17.749 -4.789 1.083 1.00 88.44 91 LEU A CA 1
ATOM 727 C C . LEU A 1 91 ? -18.565 -5.539 2.144 1.00 88.44 91 LEU A C 1
ATOM 729 O O . LEU A 1 91 ? -18.226 -5.490 3.324 1.00 88.44 91 LEU A O 1
ATOM 733 N N . THR A 1 92 ? -19.612 -6.261 1.737 1.00 85.88 92 THR A N 1
ATOM 734 C CA . THR A 1 92 ? -20.443 -7.060 2.656 1.00 85.88 92 THR A CA 1
ATOM 735 C C . THR A 1 92 ? -19.723 -8.283 3.225 1.00 85.88 92 THR A C 1
ATOM 737 O O . THR A 1 92 ? -20.096 -8.758 4.297 1.00 85.88 92 THR A O 1
ATOM 740 N N . SER A 1 93 ? -18.683 -8.779 2.547 1.00 84.75 93 SER A N 1
ATOM 741 C CA . SER A 1 93 ? -17.871 -9.910 3.014 1.00 84.75 93 SER A CA 1
ATOM 742 C C . SER A 1 93 ? -16.828 -9.528 4.075 1.00 84.75 93 SER A C 1
ATOM 744 O O . SER A 1 93 ? -16.287 -10.402 4.758 1.00 84.75 93 SER A O 1
ATOM 746 N N . VAL A 1 94 ? -16.546 -8.230 4.249 1.00 86.62 94 VAL A N 1
ATOM 747 C CA . VAL A 1 94 ? -15.532 -7.748 5.194 1.00 86.62 94 VAL A CA 1
ATOM 748 C C . VAL A 1 94 ? -16.039 -7.869 6.630 1.00 86.62 94 VAL A C 1
ATOM 750 O O . VAL A 1 94 ? -16.930 -7.142 7.072 1.00 86.62 94 VAL A O 1
ATOM 753 N N . SER A 1 95 ? -15.403 -8.751 7.401 1.00 88.00 95 SER A N 1
ATOM 754 C CA . SER A 1 95 ? -15.616 -8.816 8.846 1.00 88.00 95 SER A CA 1
ATOM 755 C C . SER A 1 95 ? -15.069 -7.562 9.535 1.00 88.00 95 SER A C 1
ATOM 757 O O . SER A 1 95 ? -13.894 -7.205 9.391 1.00 88.00 95 SER A O 1
ATOM 759 N N . CYS A 1 96 ? -15.927 -6.922 10.328 1.00 88.25 96 CYS A N 1
ATOM 760 C CA . CYS A 1 96 ? -15.579 -5.775 11.169 1.00 88.25 96 CYS A CA 1
ATOM 761 C C . CYS A 1 96 ? -15.078 -6.193 12.564 1.00 88.25 96 CYS A C 1
ATOM 763 O O . CYS A 1 96 ? -14.941 -5.348 13.442 1.00 88.25 96 CYS A O 1
ATOM 765 N N . GLU A 1 97 ? -14.806 -7.482 12.799 1.00 86.94 97 GLU A N 1
ATOM 766 C CA . GLU A 1 97 ? -14.280 -7.951 14.085 1.00 86.94 97 GLU A CA 1
ATOM 767 C C . GLU A 1 97 ? -13.001 -7.198 14.481 1.00 86.94 97 GLU A C 1
ATOM 769 O O . GLU A 1 97 ? -12.018 -7.155 13.736 1.00 86.94 97 GLU A O 1
ATOM 774 N N . GLY A 1 98 ? -13.027 -6.603 15.678 1.00 84.19 98 GLY A N 1
ATOM 775 C CA . GLY A 1 98 ? -11.928 -5.804 16.222 1.00 84.19 98 GLY A CA 1
ATOM 776 C C . GLY A 1 98 ? -11.896 -4.340 15.767 1.00 84.19 98 GLY A C 1
ATOM 777 O O . GLY A 1 98 ? -10.902 -3.667 16.045 1.00 84.19 98 GLY A O 1
ATOM 778 N N . PHE A 1 99 ? -12.936 -3.851 15.083 1.00 89.88 99 PHE A N 1
ATOM 779 C CA . PHE A 1 99 ? -13.075 -2.472 14.596 1.00 89.88 99 PHE A CA 1
ATOM 780 C C . PHE A 1 99 ? -14.460 -1.915 14.945 1.00 89.88 99 PHE A C 1
ATOM 782 O O . PHE A 1 99 ? -15.422 -2.673 15.064 1.00 89.88 99 PHE A O 1
ATOM 789 N N . ASP A 1 100 ? -14.567 -0.595 15.099 1.00 89.25 100 ASP A N 1
ATOM 790 C CA . ASP A 1 100 ? -15.816 0.063 15.489 1.00 89.25 100 ASP A CA 1
ATOM 791 C C . ASP A 1 100 ? -16.828 0.069 14.336 1.00 89.25 100 ASP A C 1
ATOM 793 O O . ASP A 1 100 ? -18.039 0.006 14.552 1.00 89.25 100 ASP A O 1
ATOM 797 N N . ASN A 1 101 ? -16.339 0.159 13.097 1.00 92.12 101 ASN A N 1
ATOM 798 C CA . ASN A 1 101 ? -17.162 0.167 11.894 1.00 92.12 101 ASN A CA 1
ATOM 799 C C . ASN A 1 101 ? -16.373 -0.271 10.645 1.00 92.12 101 ASN A C 1
ATOM 801 O O . ASN A 1 101 ? -15.151 -0.442 10.667 1.00 92.12 101 ASN A O 1
ATOM 805 N N . LEU A 1 102 ? -17.100 -0.440 9.536 1.00 91.81 102 LEU A N 1
ATOM 806 C CA . LEU A 1 102 ? -16.536 -0.853 8.252 1.00 91.81 102 LEU A CA 1
ATOM 807 C C . LEU A 1 102 ? -15.524 0.160 7.699 1.00 91.81 102 LEU A C 1
ATOM 809 O O . LEU A 1 102 ? -14.528 -0.247 7.117 1.00 91.81 102 LEU A O 1
ATOM 813 N N . GLU A 1 103 ? -15.750 1.461 7.867 1.00 94.38 103 GLU A N 1
ATOM 814 C CA . GLU A 1 103 ? -14.856 2.501 7.337 1.00 94.38 103 GLU A CA 1
ATOM 815 C C . GLU A 1 103 ? -13.504 2.491 8.049 1.00 94.38 103 GLU A C 1
ATOM 817 O O . GLU A 1 103 ? -12.468 2.531 7.391 1.00 94.38 103 GLU A O 1
ATOM 822 N N . GLU A 1 104 ? -13.488 2.338 9.372 1.00 93.56 104 GLU A N 1
ATOM 823 C CA . GLU A 1 104 ? -12.260 2.177 10.152 1.00 93.56 104 GLU A CA 1
ATOM 824 C C . GLU A 1 104 ? -11.513 0.898 9.741 1.00 93.56 104 GLU A C 1
ATOM 826 O O . GLU A 1 104 ? -10.299 0.917 9.516 1.00 93.56 104 GLU A O 1
ATOM 831 N N . LYS A 1 105 ? -12.245 -0.213 9.580 1.00 93.44 105 LYS A N 1
ATOM 832 C CA . LYS A 1 105 ? -11.684 -1.488 9.115 1.00 93.44 105 LYS A CA 1
ATOM 833 C C . LYS A 1 105 ? -11.055 -1.362 7.733 1.00 93.44 105 LYS A C 1
ATOM 835 O O . LYS A 1 105 ? -9.919 -1.795 7.540 1.00 93.44 105 LYS A O 1
ATOM 840 N N . LEU A 1 106 ? -11.791 -0.789 6.784 1.00 93.62 106 LEU A N 1
ATOM 841 C CA . LEU A 1 106 ? -11.333 -0.590 5.415 1.00 93.62 106 LEU A CA 1
ATOM 842 C C . LEU A 1 106 ? -10.140 0.361 5.383 1.00 93.62 106 LEU A C 1
ATOM 844 O O . LEU A 1 106 ? -9.143 0.031 4.755 1.00 93.62 106 LEU A O 1
ATOM 848 N N . SER A 1 107 ? -10.186 1.481 6.106 1.00 95.00 107 SER A N 1
ATOM 849 C CA . SER A 1 107 ? -9.077 2.442 6.161 1.00 95.00 107 SER A CA 1
ATOM 850 C C . SER A 1 107 ? -7.793 1.773 6.636 1.00 95.00 107 SER A C 1
ATOM 852 O O . SER A 1 107 ? -6.740 1.936 6.026 1.00 95.00 107 SER A O 1
ATOM 854 N N . TRP A 1 108 ? -7.884 0.950 7.684 1.00 93.44 108 TRP A N 1
ATOM 855 C CA . TRP A 1 108 ? -6.736 0.213 8.207 1.00 93.44 108 TRP A CA 1
ATOM 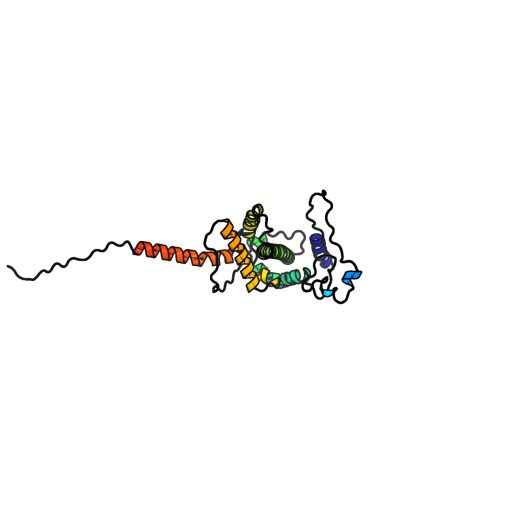856 C C . TRP A 1 108 ? -6.207 -0.833 7.226 1.00 93.44 108 TRP A C 1
ATOM 858 O O . TRP A 1 108 ? -4.999 -0.937 7.026 1.00 93.44 108 TRP A O 1
ATOM 868 N N . MET A 1 109 ? -7.103 -1.596 6.603 1.00 92.62 109 MET A N 1
ATOM 869 C CA . MET A 1 109 ? -6.742 -2.614 5.618 1.00 92.62 109 MET A CA 1
ATOM 870 C C . MET A 1 109 ? -6.053 -1.981 4.403 1.00 92.62 109 MET A C 1
ATOM 872 O O . MET A 1 109 ? -4.931 -2.351 4.075 1.00 92.62 109 MET A O 1
ATOM 876 N N . LEU A 1 110 ? -6.654 -0.940 3.818 1.00 94.50 110 LEU A N 1
ATOM 877 C CA . LEU A 1 110 ? -6.089 -0.202 2.686 1.00 94.50 110 LEU A CA 1
ATOM 878 C C . LEU A 1 110 ? -4.763 0.480 3.042 1.00 94.50 110 LEU A C 1
ATOM 880 O O . LEU A 1 110 ? -3.853 0.519 2.216 1.00 94.50 110 LEU A O 1
ATOM 884 N N . PHE A 1 111 ? -4.622 0.979 4.271 1.00 93.81 111 PHE A N 1
ATOM 885 C CA . PHE A 1 111 ? -3.365 1.537 4.756 1.00 93.81 111 PHE A CA 1
ATOM 886 C C . PHE A 1 111 ? -2.241 0.488 4.767 1.00 93.81 111 PHE A C 1
ATOM 888 O O . PHE A 1 111 ? -1.169 0.718 4.198 1.00 93.81 111 PHE A O 1
ATOM 895 N N . VAL A 1 112 ? -2.487 -0.672 5.381 1.00 90.19 112 VAL A N 1
ATOM 896 C CA . VAL A 1 112 ? -1.494 -1.753 5.503 1.00 90.19 112 VAL A CA 1
ATOM 897 C C . VAL A 1 112 ? -1.162 -2.360 4.137 1.00 90.19 112 VAL A C 1
ATOM 899 O O . VAL A 1 112 ? 0.015 -2.532 3.799 1.00 90.19 112 VAL A O 1
ATOM 902 N N . ASP A 1 113 ? -2.181 -2.642 3.329 1.00 91.56 113 ASP A N 1
ATOM 903 C CA . ASP A 1 113 ? -2.021 -3.273 2.019 1.00 91.56 113 ASP A CA 1
ATOM 904 C C . ASP A 1 113 ? -1.373 -2.307 1.019 1.00 91.56 113 ASP A C 1
ATOM 906 O O . ASP A 1 113 ? -0.466 -2.689 0.276 1.00 91.56 113 ASP A O 1
ATOM 910 N N . GLY A 1 114 ? -1.755 -1.026 1.053 1.00 91.12 114 GLY A N 1
ATOM 911 C CA . GLY A 1 114 ? -1.152 0.037 0.250 1.00 91.12 114 GLY A CA 1
ATOM 912 C C . GLY A 1 114 ? 0.341 0.206 0.530 1.00 91.12 114 GLY A C 1
ATOM 913 O O . GLY A 1 114 ? 1.148 0.206 -0.404 1.00 91.12 114 GLY A O 1
ATOM 914 N N . CYS A 1 115 ? 0.736 0.250 1.808 1.00 87.62 115 CYS A N 1
ATOM 915 C CA . CYS A 1 115 ? 2.149 0.279 2.201 1.00 87.62 115 CYS A CA 1
ATOM 916 C C . CYS A 1 115 ? 2.902 -0.965 1.716 1.00 87.62 115 CYS A C 1
ATOM 918 O O . CYS A 1 115 ? 4.038 -0.868 1.245 1.00 87.62 115 CYS A O 1
ATOM 920 N N . SER A 1 116 ? 2.269 -2.135 1.815 1.00 88.62 116 SER A N 1
ATOM 921 C CA . SER A 1 116 ? 2.859 -3.400 1.380 1.00 88.62 116 SER A CA 1
ATOM 922 C C . SER A 1 116 ? 3.104 -3.409 -0.129 1.00 88.62 116 SER A C 1
ATOM 924 O O . SER A 1 116 ? 4.207 -3.738 -0.568 1.00 88.62 116 SER A O 1
ATOM 926 N N . LEU A 1 117 ? 2.123 -2.975 -0.928 1.00 89.50 117 LEU A N 1
ATOM 927 C CA . LEU A 1 117 ? 2.260 -2.874 -2.379 1.00 89.50 117 LEU A CA 1
ATOM 928 C C . LEU A 1 117 ? 3.342 -1.864 -2.773 1.00 89.50 117 LEU A C 1
ATOM 930 O O . LEU A 1 117 ? 4.189 -2.185 -3.604 1.00 89.50 117 LEU A O 1
ATOM 934 N N . LEU A 1 118 ? 3.366 -0.675 -2.163 1.00 87.44 118 LEU A N 1
ATOM 935 C CA . LEU A 1 118 ? 4.413 0.319 -2.424 1.00 87.44 118 LEU A CA 1
ATOM 936 C C . LEU A 1 118 ? 5.801 -0.233 -2.098 1.00 87.44 118 LEU A C 1
ATOM 938 O O . LEU A 1 118 ? 6.719 -0.098 -2.907 1.00 87.44 118 LEU A O 1
ATOM 942 N N . ARG A 1 119 ? 5.946 -0.939 -0.970 1.00 84.50 119 ARG A N 1
ATOM 943 C CA . ARG A 1 119 ? 7.217 -1.573 -0.614 1.00 84.50 119 ARG A CA 1
ATOM 944 C C . ARG A 1 119 ? 7.626 -2.638 -1.625 1.00 84.50 119 ARG A C 1
ATOM 946 O O . ARG A 1 119 ? 8.807 -2.718 -1.961 1.00 84.50 119 ARG A O 1
ATOM 953 N N . ILE A 1 120 ? 6.678 -3.439 -2.113 1.00 84.62 120 ILE A N 1
ATOM 954 C CA . ILE A 1 120 ? 6.929 -4.393 -3.197 1.00 84.62 120 ILE A CA 1
ATOM 955 C C . ILE A 1 120 ? 7.436 -3.634 -4.423 1.00 84.62 120 ILE A C 1
ATOM 957 O O . ILE A 1 120 ? 8.521 -3.941 -4.897 1.00 84.62 120 ILE A O 1
ATOM 961 N N . LEU A 1 121 ? 6.728 -2.610 -4.902 1.00 84.69 121 LEU A N 1
ATOM 962 C CA . LEU A 1 121 ? 7.146 -1.832 -6.073 1.00 84.69 121 LEU A CA 1
ATOM 963 C C . LEU A 1 121 ? 8.557 -1.235 -5.908 1.00 84.69 121 LEU A C 1
ATOM 965 O O . LEU A 1 121 ? 9.375 -1.343 -6.823 1.00 84.69 121 LEU A O 1
ATOM 969 N N . ASP A 1 122 ? 8.872 -0.684 -4.736 1.00 82.44 122 ASP A N 1
ATOM 970 C CA . ASP A 1 122 ? 10.188 -0.117 -4.425 1.00 82.44 122 ASP A CA 1
ATOM 971 C C . ASP A 1 122 ? 11.308 -1.158 -4.448 1.00 82.44 122 ASP A C 1
ATOM 973 O O . ASP A 1 122 ? 12.385 -0.881 -4.973 1.00 82.44 122 ASP A O 1
ATOM 977 N N . ILE A 1 123 ? 11.073 -2.366 -3.926 1.00 78.38 123 ILE A N 1
ATOM 978 C CA . ILE A 1 123 ? 12.063 -3.455 -3.966 1.00 78.38 123 ILE A CA 1
ATOM 979 C C . ILE A 1 123 ? 12.471 -3.754 -5.413 1.00 78.38 123 ILE A C 1
ATOM 981 O O . ILE A 1 123 ? 13.655 -3.924 -5.698 1.00 78.38 123 ILE A O 1
ATOM 985 N N . PHE A 1 124 ? 11.513 -3.764 -6.341 1.00 75.44 124 PHE A N 1
ATOM 986 C CA . PHE A 1 124 ? 11.804 -4.015 -7.751 1.00 75.44 124 PHE A CA 1
ATOM 987 C C . PHE A 1 124 ? 12.592 -2.876 -8.397 1.00 75.44 124 PHE A C 1
ATOM 989 O O . PHE A 1 124 ? 13.416 -3.138 -9.268 1.00 75.44 124 PHE A O 1
ATOM 996 N N . VAL A 1 125 ? 12.370 -1.631 -7.979 1.00 76.06 125 VAL A N 1
ATOM 997 C CA . VAL A 1 125 ? 13.058 -0.462 -8.541 1.00 76.06 125 VAL A CA 1
ATOM 998 C C . VAL A 1 125 ? 14.462 -0.284 -7.960 1.00 76.06 125 VAL A C 1
ATOM 1000 O O . VAL A 1 125 ? 15.398 -0.014 -8.710 1.00 76.06 125 VAL A O 1
ATOM 1003 N N . ILE A 1 126 ? 14.612 -0.420 -6.641 1.00 73.12 126 ILE A N 1
ATOM 1004 C CA . ILE A 1 126 ? 15.828 -0.055 -5.898 1.00 73.12 126 ILE A CA 1
ATOM 1005 C C . ILE A 1 126 ? 16.794 -1.234 -5.785 1.00 73.12 126 ILE A C 1
ATOM 1007 O O . ILE A 1 126 ? 18.004 -1.051 -5.902 1.00 73.12 126 ILE A O 1
ATOM 1011 N N . GLU A 1 127 ? 16.280 -2.445 -5.566 1.00 67.94 127 GLU A N 1
ATOM 1012 C CA . GLU A 1 127 ? 17.099 -3.618 -5.247 1.00 67.94 127 GLU A CA 1
ATOM 1013 C C . GLU A 1 127 ? 16.793 -4.824 -6.155 1.00 67.94 127 GLU A C 1
ATOM 1015 O O . GLU A 1 127 ? 16.612 -5.940 -5.659 1.00 67.94 127 GLU A O 1
ATOM 1020 N N . PRO A 1 128 ? 16.764 -4.662 -7.494 1.00 63.94 128 PRO A N 1
ATOM 1021 C CA . PRO A 1 128 ? 16.373 -5.739 -8.405 1.00 63.94 128 PRO A CA 1
ATOM 1022 C C . PRO A 1 128 ? 17.286 -6.975 -8.328 1.00 63.94 128 PRO A C 1
ATOM 1024 O O . PRO A 1 128 ? 16.872 -8.059 -8.730 1.00 63.94 128 PRO A O 1
ATOM 1027 N N . GLU A 1 129 ? 18.514 -6.819 -7.829 1.00 63.41 129 GLU A N 1
ATOM 1028 C CA . GLU A 1 129 ? 19.529 -7.874 -7.711 1.00 63.41 129 GLU A CA 1
ATOM 1029 C C . GLU A 1 129 ? 19.422 -8.682 -6.403 1.00 63.41 129 GLU A C 1
ATOM 1031 O O . GLU A 1 129 ? 19.887 -9.818 -6.351 1.00 63.41 129 GLU A O 1
ATOM 1036 N N . ASN A 1 130 ? 18.772 -8.135 -5.365 1.00 57.59 130 ASN A N 1
ATOM 1037 C CA . ASN A 1 130 ? 18.609 -8.792 -4.057 1.00 57.59 130 ASN A CA 1
ATOM 1038 C C . ASN A 1 130 ? 17.351 -9.662 -3.973 1.00 57.59 130 ASN A C 1
ATOM 1040 O O . ASN A 1 130 ? 17.127 -10.349 -2.972 1.00 57.59 130 ASN A O 1
ATOM 1044 N N . ILE A 1 131 ? 16.500 -9.633 -4.999 1.00 61.19 131 ILE A N 1
ATOM 1045 C CA . ILE A 1 131 ? 15.283 -10.432 -4.999 1.00 61.19 131 ILE A CA 1
ATOM 1046 C C . ILE A 1 131 ? 15.656 -11.869 -5.344 1.00 61.19 131 ILE A C 1
ATOM 1048 O O . ILE A 1 131 ? 16.063 -12.163 -6.467 1.00 61.19 131 ILE A O 1
ATOM 1052 N N . MET A 1 132 ? 15.488 -12.788 -4.389 1.00 60.12 132 MET A N 1
ATOM 1053 C CA . MET A 1 132 ? 15.606 -14.212 -4.696 1.00 60.12 132 MET A CA 1
ATOM 1054 C C . MET A 1 132 ? 14.569 -14.571 -5.764 1.00 60.12 132 MET A C 1
ATOM 1056 O O . MET A 1 132 ? 13.366 -14.588 -5.486 1.00 60.12 132 MET A O 1
ATOM 1060 N N . PHE A 1 133 ? 15.044 -14.855 -6.980 1.00 60.91 133 PHE A N 1
ATOM 1061 C CA . PHE A 1 133 ? 14.203 -15.145 -8.144 1.00 60.91 133 PHE A CA 1
ATOM 1062 C C . PHE A 1 133 ? 13.172 -16.247 -7.872 1.00 60.91 133 PHE A C 1
ATOM 1064 O O . PHE A 1 133 ? 12.049 -16.194 -8.374 1.00 60.91 133 PHE A O 1
ATOM 1071 N N . ASP A 1 134 ? 13.516 -17.187 -6.996 1.00 61.47 134 ASP A N 1
ATOM 1072 C CA . ASP A 1 134 ? 12.683 -18.331 -6.635 1.00 61.47 134 ASP A CA 1
ATOM 1073 C C . ASP A 1 134 ? 11.424 -17.952 -5.845 1.00 61.47 134 ASP A C 1
ATOM 1075 O O . ASP A 1 134 ? 10.520 -18.767 -5.729 1.00 61.47 134 ASP A O 1
ATOM 1079 N N . LYS A 1 135 ? 11.320 -16.730 -5.305 1.00 68.00 135 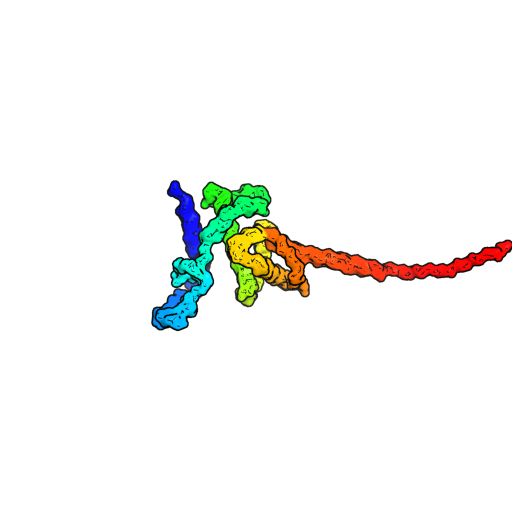LYS A N 1
ATOM 1080 C CA . LYS A 1 135 ? 10.106 -16.246 -4.617 1.00 68.00 135 LYS A CA 1
ATOM 1081 C C . LYS A 1 135 ? 9.331 -15.194 -5.413 1.00 68.00 135 LYS A C 1
ATOM 1083 O O . LYS A 1 135 ? 8.207 -14.866 -5.044 1.00 68.00 135 LYS A O 1
ATOM 1088 N N . LEU A 1 136 ? 9.885 -14.703 -6.525 1.00 73.00 136 LEU A N 1
ATOM 1089 C CA . LEU A 1 136 ? 9.243 -13.689 -7.372 1.00 73.00 136 LEU A CA 1
ATOM 1090 C C . LEU A 1 136 ? 7.903 -14.154 -7.931 1.00 73.00 136 LEU A C 1
ATOM 1092 O O . LEU A 1 136 ? 6.964 -13.369 -7.992 1.00 73.00 136 LEU A O 1
ATOM 1096 N N . TYR A 1 137 ? 7.803 -15.424 -8.330 1.00 73.44 137 TYR A N 1
ATOM 1097 C CA . TYR A 1 137 ? 6.570 -15.944 -8.919 1.00 73.44 137 TYR A CA 1
ATOM 1098 C C . TYR A 1 137 ? 5.403 -15.942 -7.923 1.00 73.44 137 TYR A C 1
ATOM 1100 O O . TYR A 1 137 ? 4.269 -15.769 -8.352 1.00 73.44 137 TYR A O 1
ATOM 1108 N N . LEU A 1 138 ? 5.682 -16.096 -6.621 1.00 78.75 138 LEU A N 1
ATOM 1109 C CA . LEU A 1 138 ? 4.673 -16.017 -5.563 1.00 78.75 138 LEU A CA 1
ATOM 1110 C C . LEU A 1 138 ? 4.190 -14.579 -5.407 1.00 78.75 138 LEU A C 1
ATOM 1112 O O . LEU A 1 138 ? 2.998 -14.329 -5.487 1.00 78.75 138 LEU A O 1
ATOM 1116 N N . VAL A 1 139 ? 5.123 -13.624 -5.314 1.00 83.44 139 VAL A N 1
ATOM 1117 C CA . VAL A 1 139 ? 4.785 -12.194 -5.229 1.00 83.44 139 VAL A CA 1
ATOM 1118 C C . VAL A 1 139 ? 3.977 -11.754 -6.447 1.00 83.44 139 VAL A C 1
ATOM 1120 O O . VAL A 1 139 ? 2.956 -11.094 -6.304 1.00 83.44 139 VAL A O 1
ATOM 1123 N N . PHE A 1 140 ? 4.406 -12.130 -7.654 1.00 82.44 140 PHE A N 1
ATOM 1124 C CA . PHE A 1 140 ? 3.647 -11.842 -8.867 1.00 82.44 140 PHE A CA 1
ATOM 1125 C C . PHE A 1 140 ? 2.286 -12.527 -8.880 1.00 82.44 140 PHE A C 1
ATOM 1127 O O . PHE A 1 140 ? 1.319 -11.902 -9.302 1.00 82.44 140 PHE A O 1
ATOM 1134 N N . GLY A 1 141 ? 2.234 -13.788 -8.447 1.00 80.44 141 GLY A N 1
ATOM 1135 C CA . GLY A 1 141 ? 1.006 -14.554 -8.306 1.00 80.44 141 GLY A CA 1
ATOM 1136 C C . GLY A 1 141 ? 0.003 -13.788 -7.464 1.00 80.44 141 GLY A C 1
ATOM 1137 O O . GLY A 1 141 ? -1.056 -13.463 -7.981 1.00 80.44 141 GLY A O 1
ATOM 1138 N N . ASP A 1 142 ? 0.392 -13.408 -6.248 1.00 85.12 142 ASP A N 1
ATOM 1139 C CA . ASP A 1 142 ? -0.467 -12.728 -5.282 1.00 85.12 142 ASP A CA 1
ATOM 1140 C C . ASP A 1 142 ? -0.852 -11.317 -5.744 1.00 85.12 142 ASP A C 1
ATOM 1142 O O . ASP A 1 142 ? -2.031 -10.974 -5.766 1.00 85.12 142 ASP A O 1
ATOM 1146 N N . VAL A 1 143 ? 0.115 -10.488 -6.153 1.00 87.00 143 VAL A N 1
ATOM 1147 C CA . VAL A 1 143 ? -0.111 -9.073 -6.521 1.00 87.00 143 VAL A CA 1
ATOM 1148 C C . VAL A 1 143 ? -0.954 -8.922 -7.797 1.00 87.00 143 VAL A C 1
ATOM 1150 O O . VAL A 1 143 ? -1.618 -7.902 -7.997 1.00 87.00 143 VAL A O 1
ATOM 1153 N N . LEU A 1 144 ? -0.934 -9.920 -8.685 1.00 85.88 144 LEU A N 1
ATOM 1154 C CA . LEU A 1 144 ? -1.706 -9.921 -9.931 1.00 85.88 144 LEU A CA 1
ATOM 1155 C C . LEU A 1 144 ? -2.972 -10.791 -9.853 1.00 85.88 144 LEU A C 1
ATOM 1157 O O . LEU A 1 144 ? -3.588 -11.043 -10.891 1.00 85.88 144 LEU A O 1
ATOM 1161 N N . LEU A 1 145 ? -3.399 -11.226 -8.660 1.00 83.06 145 LEU A N 1
ATOM 1162 C CA . LEU A 1 145 ? -4.729 -11.819 -8.484 1.00 83.06 145 LEU A CA 1
ATOM 1163 C C . LEU A 1 145 ? -5.817 -10.765 -8.685 1.00 83.06 145 LEU A C 1
ATOM 1165 O O . LEU A 1 145 ? -5.700 -9.633 -8.215 1.00 83.06 145 LEU A O 1
ATOM 1169 N N . LEU A 1 146 ? -6.914 -11.167 -9.332 1.00 79.88 146 LEU A N 1
ATOM 1170 C CA . LEU A 1 146 ? -8.074 -10.301 -9.559 1.00 79.88 146 LEU A CA 1
ATOM 1171 C C . LEU A 1 146 ? -8.685 -9.789 -8.247 1.00 79.88 146 LEU A C 1
ATOM 1173 O O . LEU A 1 146 ? -9.085 -8.634 -8.176 1.00 79.88 146 LEU A O 1
ATOM 1177 N N . GLU A 1 147 ? -8.712 -10.638 -7.221 1.00 82.31 147 GLU A N 1
ATOM 1178 C CA . GLU A 1 147 ? -9.282 -10.336 -5.902 1.00 82.31 147 GLU A CA 1
ATOM 1179 C C . GLU A 1 147 ? -8.303 -9.589 -4.979 1.00 82.31 147 GLU A C 1
ATOM 1181 O O . GLU A 1 147 ? -8.706 -9.097 -3.933 1.00 82.31 147 GLU A O 1
ATOM 1186 N N . ASN A 1 148 ? -7.030 -9.456 -5.370 1.00 86.00 148 ASN A N 1
ATOM 1187 C CA . ASN A 1 148 ? -5.993 -8.774 -4.587 1.00 86.00 148 ASN A CA 1
ATOM 1188 C C . ASN A 1 148 ? -5.581 -7.448 -5.243 1.00 86.00 148 ASN A C 1
ATOM 1190 O O . ASN A 1 148 ? -4.404 -7.191 -5.504 1.00 86.00 148 ASN A O 1
ATOM 1194 N N . GLN A 1 149 ? -6.570 -6.636 -5.618 1.00 89.69 149 GLN A N 1
ATOM 1195 C CA . GLN A 1 149 ? -6.347 -5.360 -6.293 1.00 89.69 149 GLN A CA 1
ATOM 1196 C C . GLN A 1 149 ? -6.626 -4.186 -5.361 1.00 89.69 149 GLN A C 1
ATOM 1198 O O . GLN A 1 149 ? -7.620 -4.162 -4.641 1.00 89.69 149 GLN A O 1
ATOM 1203 N N . LEU A 1 150 ? -5.758 -3.179 -5.443 1.00 91.19 150 LEU A N 1
ATOM 1204 C CA . LEU A 1 150 ? -5.919 -1.910 -4.748 1.00 91.19 150 LEU A CA 1
ATOM 1205 C C . LEU A 1 150 ? -6.222 -0.793 -5.752 1.00 91.19 150 LEU A C 1
ATOM 1207 O O . LEU A 1 150 ? -5.587 -0.753 -6.817 1.00 91.19 150 LEU A O 1
ATOM 1211 N N . PRO A 1 151 ? -7.146 0.129 -5.429 1.00 91.50 151 PRO A N 1
ATOM 1212 C CA . PRO A 1 151 ? -7.418 1.278 -6.272 1.00 91.50 151 PRO A CA 1
ATOM 1213 C C . PRO A 1 151 ? -6.179 2.153 -6.462 1.00 91.50 151 PRO A C 1
ATOM 1215 O O . PRO A 1 151 ? -5.407 2.390 -5.537 1.00 91.50 151 PRO A O 1
ATOM 1218 N N . PHE A 1 152 ? -6.004 2.698 -7.658 1.00 88.44 152 PHE A N 1
ATOM 1219 C CA . PHE A 1 152 ? -4.900 3.602 -7.956 1.00 88.44 152 PHE A CA 1
ATOM 1220 C C . PHE A 1 152 ? -5.018 4.924 -7.183 1.00 88.44 152 PHE A C 1
ATOM 1222 O O . PHE A 1 152 ? -4.003 5.469 -6.757 1.00 88.44 152 PHE A O 1
ATOM 1229 N N . GLU A 1 153 ? -6.244 5.399 -6.930 1.00 88.25 153 GLU A N 1
ATOM 1230 C CA . GLU A 1 153 ? -6.497 6.592 -6.109 1.00 88.25 153 GLU A CA 1
ATOM 1231 C C . GLU A 1 153 ? -5.978 6.432 -4.673 1.00 88.25 153 GLU A C 1
ATOM 1233 O O . GLU A 1 153 ? -5.386 7.365 -4.140 1.00 88.25 153 GLU A O 1
ATOM 1238 N N . LEU A 1 154 ? -6.068 5.230 -4.087 1.00 90.38 154 LEU A N 1
ATOM 1239 C CA . LEU A 1 154 ? -5.457 4.940 -2.784 1.00 90.38 154 LEU A CA 1
ATOM 1240 C C . LEU A 1 154 ? -3.941 5.183 -2.816 1.00 90.38 154 LEU A C 1
ATOM 1242 O O . LEU A 1 154 ? -3.391 5.805 -1.914 1.00 90.38 154 LEU A O 1
ATOM 1246 N N . LEU A 1 155 ? -3.253 4.710 -3.859 1.00 87.38 155 LEU A N 1
ATOM 1247 C CA . LEU A 1 155 ? -1.794 4.821 -3.959 1.00 87.38 155 LEU A CA 1
ATOM 1248 C C . LEU A 1 155 ? -1.320 6.273 -4.141 1.00 87.38 155 LEU A C 1
ATOM 1250 O O . LEU A 1 155 ? -0.188 6.592 -3.776 1.00 87.38 155 LEU A O 1
ATOM 1254 N N . LYS A 1 156 ? -2.175 7.162 -4.660 1.00 85.50 156 LYS A N 1
ATOM 1255 C CA . LYS A 1 156 ? -1.887 8.602 -4.752 1.00 85.50 156 LYS A CA 1
ATOM 1256 C C . LYS A 1 156 ? -1.914 9.297 -3.393 1.00 85.50 156 LYS A C 1
ATOM 1258 O O . LYS A 1 156 ? -1.150 10.241 -3.199 1.00 85.50 156 LYS A O 1
ATOM 1263 N N . LEU A 1 157 ? -2.740 8.822 -2.456 1.00 86.31 157 LEU A N 1
ATOM 1264 C CA . LEU A 1 157 ? -2.822 9.386 -1.102 1.00 86.31 157 LEU A CA 1
ATOM 1265 C C . LEU A 1 157 ? -1.512 9.218 -0.325 1.00 86.31 157 LEU A C 1
ATOM 1267 O O . LEU A 1 157 ? -1.183 10.047 0.512 1.00 86.31 157 LEU A O 1
ATOM 1271 N N . PHE A 1 158 ? -0.683 8.234 -0.682 1.00 78.88 158 PHE A N 1
ATOM 1272 C CA . PHE A 1 158 ? 0.652 8.050 -0.104 1.00 78.88 158 PHE A CA 1
ATOM 1273 C C . PHE A 1 158 ? 1.697 9.087 -0.558 1.00 78.88 158 PHE A C 1
ATOM 1275 O O . PHE A 1 158 ? 2.900 8.843 -0.462 1.00 78.88 158 PHE A O 1
ATOM 1282 N N . GLN A 1 159 ? 1.254 10.240 -1.075 1.00 65.88 159 GLN A N 1
ATOM 1283 C CA . GLN A 1 159 ? 2.091 11.339 -1.572 1.00 65.88 159 GLN A CA 1
ATOM 1284 C C . GLN A 1 159 ? 3.103 10.899 -2.644 1.00 65.88 159 GLN A C 1
ATOM 1286 O O . GLN A 1 159 ? 4.153 11.516 -2.842 1.00 65.88 159 GLN A O 1
ATOM 1291 N N . VAL A 1 160 ? 2.789 9.823 -3.370 1.00 65.25 160 VAL A N 1
ATOM 1292 C CA . VAL A 1 160 ? 3.629 9.332 -4.458 1.00 65.25 160 VAL A CA 1
ATOM 1293 C C . VAL A 1 160 ? 3.373 10.181 -5.699 1.00 65.25 160 VAL A C 1
ATOM 1295 O O . VAL A 1 160 ? 2.239 10.340 -6.146 1.00 65.25 160 VAL A O 1
ATOM 1298 N N . ILE A 1 161 ? 4.442 10.708 -6.297 1.00 71.94 161 ILE A N 1
ATOM 1299 C CA . ILE A 1 161 ? 4.371 11.443 -7.564 1.00 71.94 161 ILE A CA 1
ATOM 1300 C C . ILE A 1 161 ? 3.797 10.506 -8.639 1.00 71.94 161 ILE A C 1
ATOM 1302 O O . ILE A 1 161 ? 4.432 9.511 -8.987 1.00 71.94 161 ILE A O 1
ATOM 1306 N N . GLU A 1 162 ? 2.621 10.825 -9.187 1.00 74.25 162 GLU A N 1
ATOM 1307 C CA . GLU A 1 162 ? 1.869 9.953 -10.110 1.00 74.25 162 GLU A CA 1
ATOM 1308 C C . GLU A 1 162 ? 2.719 9.418 -11.289 1.00 74.25 162 GLU A C 1
ATOM 1310 O O . GLU A 1 162 ? 2.739 8.201 -11.499 1.00 74.25 162 GLU A O 1
ATOM 1315 N N . PRO A 1 163 ? 3.521 10.240 -12.003 1.00 78.81 163 PRO A N 1
ATOM 1316 C CA . PRO A 1 163 ? 4.456 9.736 -13.012 1.00 78.81 163 PRO A CA 1
ATOM 1317 C C . PRO A 1 163 ? 5.472 8.704 -12.501 1.00 78.81 163 PRO A C 1
ATOM 1319 O O . PRO A 1 163 ? 5.862 7.803 -13.246 1.00 78.81 163 PRO A O 1
ATOM 1322 N N . ALA A 1 164 ? 5.937 8.838 -11.256 1.00 81.31 164 ALA A N 1
ATOM 1323 C CA . ALA A 1 164 ? 6.868 7.896 -10.642 1.00 81.31 164 ALA A CA 1
ATOM 1324 C C . ALA A 1 164 ? 6.153 6.598 -10.245 1.00 81.31 164 ALA A C 1
ATOM 1326 O O . ALA A 1 164 ? 6.662 5.517 -10.533 1.00 81.31 164 ALA A O 1
ATOM 1327 N N . LEU A 1 165 ? 4.944 6.690 -9.685 1.00 85.00 165 LEU A N 1
ATOM 1328 C CA . LEU A 1 165 ? 4.129 5.526 -9.338 1.00 85.00 165 LEU A CA 1
ATOM 1329 C C . LEU A 1 165 ? 3.828 4.660 -10.568 1.00 85.00 165 LEU A C 1
ATOM 1331 O O . LEU A 1 165 ? 4.110 3.461 -10.568 1.00 85.00 165 LEU A O 1
ATOM 1335 N N . ILE A 1 166 ? 3.327 5.274 -11.646 1.00 85.19 166 ILE A N 1
ATOM 1336 C CA . ILE A 1 166 ? 3.026 4.569 -12.901 1.00 85.19 166 ILE A CA 1
ATOM 1337 C C . ILE A 1 166 ? 4.296 3.928 -13.467 1.00 85.19 166 ILE A C 1
ATOM 1339 O O . ILE A 1 166 ? 4.264 2.778 -13.902 1.00 85.19 166 ILE A O 1
ATOM 1343 N N . ARG A 1 167 ? 5.435 4.632 -13.423 1.00 84.62 167 ARG A N 1
ATOM 1344 C CA . ARG A 1 167 ? 6.730 4.097 -13.867 1.00 84.62 167 ARG A CA 1
ATOM 1345 C C . ARG A 1 167 ? 7.154 2.873 -13.053 1.00 84.62 167 ARG A C 1
ATOM 1347 O O . ARG A 1 167 ? 7.584 1.888 -13.650 1.00 84.62 167 ARG A O 1
ATOM 1354 N N . ASN A 1 168 ? 7.006 2.905 -11.731 1.00 86.50 168 ASN A N 1
ATOM 1355 C CA . ASN A 1 168 ? 7.357 1.790 -10.849 1.00 86.50 168 ASN A CA 1
ATOM 1356 C C . ASN A 1 168 ? 6.450 0.575 -11.100 1.00 86.50 168 ASN A C 1
ATOM 1358 O O . ASN A 1 168 ? 6.938 -0.548 -11.229 1.00 86.50 168 ASN A O 1
ATOM 1362 N N . MET A 1 169 ? 5.142 0.796 -11.265 1.00 89.06 169 MET A N 1
ATOM 1363 C CA . MET A 1 169 ? 4.187 -0.259 -11.621 1.00 89.06 169 MET A CA 1
ATOM 1364 C C . MET A 1 169 ? 4.487 -0.857 -12.999 1.00 89.06 169 MET A C 1
ATOM 1366 O O . MET A 1 169 ? 4.499 -2.076 -13.158 1.00 89.06 169 MET A O 1
ATOM 1370 N N . ILE A 1 170 ? 4.796 -0.020 -13.994 1.00 86.81 170 ILE A N 1
ATOM 1371 C CA . ILE A 1 170 ? 5.256 -0.476 -15.309 1.00 86.81 170 ILE A CA 1
ATOM 1372 C C . ILE A 1 170 ? 6.495 -1.350 -15.149 1.00 86.81 170 ILE A C 1
ATOM 1374 O O . ILE A 1 170 ? 6.513 -2.447 -15.701 1.00 86.81 170 ILE A O 1
ATOM 1378 N N . TYR A 1 171 ? 7.499 -0.889 -14.396 1.00 85.19 171 TYR A N 1
ATOM 1379 C CA . TYR A 1 171 ? 8.747 -1.615 -14.176 1.00 85.19 171 TYR A CA 1
ATOM 1380 C C . TYR A 1 171 ? 8.491 -3.014 -13.595 1.00 85.19 171 TYR A C 1
ATOM 1382 O O . TYR A 1 171 ? 8.967 -4.016 -14.139 1.00 85.19 171 TYR A O 1
ATOM 1390 N N . PHE A 1 172 ? 7.662 -3.091 -12.549 1.00 87.00 172 PHE A N 1
ATOM 1391 C CA . PHE A 1 172 ? 7.201 -4.344 -11.949 1.00 87.00 172 PHE A CA 1
ATOM 1392 C C . PHE A 1 172 ? 6.553 -5.277 -12.989 1.00 87.00 172 PHE A C 1
ATOM 1394 O O . PHE A 1 172 ? 6.933 -6.444 -13.109 1.00 87.00 172 PHE A O 1
ATOM 1401 N N . LEU A 1 173 ? 5.644 -4.757 -13.820 1.00 87.81 173 LEU A N 1
ATOM 1402 C CA . LEU A 1 173 ? 4.977 -5.533 -14.871 1.00 87.81 173 LEU A CA 1
ATOM 1403 C C . LEU A 1 173 ? 5.929 -5.978 -15.997 1.00 87.81 173 LEU A C 1
ATOM 1405 O O . LEU A 1 173 ? 5.733 -7.064 -16.555 1.00 87.81 173 LEU A O 1
ATOM 1409 N N . GLN A 1 174 ? 6.977 -5.207 -16.330 1.00 82.38 174 GLN A N 1
ATOM 1410 C CA . GLN A 1 174 ? 7.990 -5.671 -17.297 1.00 82.38 174 GLN A CA 1
ATOM 1411 C C . GLN A 1 174 ? 8.756 -6.859 -16.728 1.00 82.38 174 GLN A C 1
ATOM 1413 O O . GLN A 1 174 ? 9.015 -7.811 -17.461 1.00 82.38 174 GLN A O 1
ATOM 1418 N N . LYS A 1 175 ? 9.107 -6.824 -15.435 1.00 80.69 175 LYS A N 1
ATOM 1419 C CA . LYS A 1 175 ? 9.801 -7.932 -14.764 1.00 80.69 175 LYS A CA 1
ATOM 1420 C C . LYS A 1 175 ? 8.939 -9.187 -14.731 1.00 80.69 175 LYS A C 1
ATOM 1422 O O . LYS A 1 175 ? 9.438 -10.252 -15.091 1.00 80.69 175 LYS A O 1
ATOM 1427 N N . PHE A 1 176 ? 7.648 -9.040 -14.430 1.00 82.50 176 PHE A N 1
ATOM 1428 C CA . PHE A 1 176 ? 6.672 -10.121 -14.562 1.00 82.50 176 PHE A CA 1
ATOM 1429 C C . PHE A 1 176 ? 6.695 -10.712 -15.979 1.00 82.50 176 PHE A C 1
ATOM 1431 O O . PHE A 1 176 ? 6.947 -11.898 -16.167 1.00 82.50 176 PHE A O 1
ATOM 1438 N N . CYS A 1 177 ? 6.523 -9.879 -17.007 1.00 78.12 177 CYS A N 1
ATOM 1439 C CA . CYS A 1 177 ? 6.480 -10.337 -18.397 1.00 78.12 177 CYS A CA 1
ATOM 1440 C C . CYS A 1 177 ? 7.799 -10.972 -18.876 1.00 78.12 177 CYS A C 1
ATOM 1442 O O . CYS A 1 177 ? 7.779 -11.936 -19.648 1.00 78.12 177 CYS A O 1
ATOM 1444 N N . PHE A 1 178 ? 8.940 -10.447 -18.425 1.00 74.06 178 PHE A N 1
ATOM 1445 C CA . PHE A 1 178 ? 10.264 -10.977 -18.742 1.00 74.06 178 PHE A CA 1
ATOM 1446 C C . PHE A 1 178 ? 10.459 -12.382 -18.166 1.00 74.06 178 PHE A C 1
ATOM 1448 O O . PHE A 1 178 ? 10.962 -13.260 -18.870 1.00 74.06 178 PHE A O 1
ATOM 1455 N N . GLN A 1 179 ? 10.000 -12.625 -16.934 1.00 68.94 179 GLN A N 1
ATOM 1456 C CA . GLN A 1 179 ? 10.063 -13.945 -16.302 1.00 68.94 179 GLN A CA 1
ATOM 1457 C C . GLN A 1 179 ? 9.337 -15.020 -17.126 1.00 68.94 179 GLN A C 1
ATOM 1459 O O . GLN A 1 179 ? 9.828 -16.141 -17.251 1.00 68.94 179 GLN A O 1
ATOM 1464 N N . TYR A 1 180 ? 8.239 -14.660 -17.792 1.00 66.12 180 TYR A N 1
ATOM 1465 C CA . TYR A 1 180 ? 7.497 -15.551 -18.692 1.00 66.12 180 TYR A CA 1
ATOM 1466 C C . TYR A 1 180 ? 7.978 -15.506 -20.158 1.00 66.12 180 TYR A C 1
ATOM 1468 O O . TYR A 1 180 ? 7.252 -15.903 -21.068 1.00 66.12 180 TYR A O 1
ATOM 1476 N N . LYS A 1 181 ? 9.212 -15.039 -20.411 1.00 61.34 181 LYS A N 1
ATOM 1477 C CA . LYS A 1 181 ? 9.851 -14.953 -21.743 1.00 61.34 181 LYS A CA 1
ATOM 1478 C C . LYS A 1 181 ? 9.028 -14.185 -22.790 1.00 61.34 181 LYS A C 1
ATOM 1480 O O . LYS A 1 181 ? 9.146 -14.441 -23.992 1.00 61.34 181 LYS A O 1
ATOM 1485 N N . SER A 1 182 ? 8.228 -13.206 -22.368 1.00 58.25 182 SER A N 1
ATOM 1486 C CA . SER A 1 182 ? 7.552 -12.302 -23.299 1.00 58.25 182 SER A CA 1
ATOM 1487 C C . SER A 1 182 ? 8.571 -11.322 -23.888 1.00 58.25 182 SER A C 1
ATOM 1489 O O . SER A 1 182 ? 9.062 -10.419 -23.216 1.00 58.25 182 SER A O 1
ATOM 1491 N N . LYS A 1 183 ? 8.937 -11.523 -25.156 1.00 51.50 183 LYS A N 1
ATOM 1492 C CA . LYS A 1 183 ? 10.133 -10.931 -25.786 1.00 51.50 183 LYS A CA 1
ATOM 14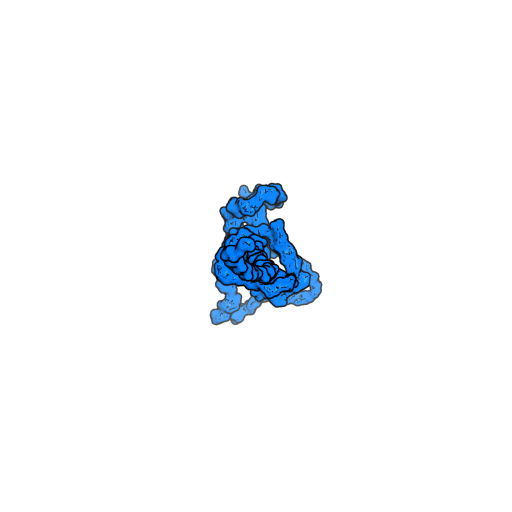93 C C . LYS A 1 183 ? 10.067 -9.416 -26.092 1.00 51.50 183 LYS A C 1
ATOM 1495 O O . LYS A 1 183 ? 10.983 -8.917 -26.734 1.00 51.50 183 LYS A O 1
ATOM 1500 N N . TYR A 1 184 ? 9.026 -8.675 -25.688 1.00 51.81 184 TYR A N 1
ATOM 1501 C CA . TYR A 1 184 ? 8.754 -7.327 -26.235 1.00 51.81 184 TYR A CA 1
ATOM 1502 C C . TYR A 1 184 ? 8.059 -6.344 -25.270 1.00 51.81 184 TYR A C 1
ATOM 1504 O O . TYR A 1 184 ? 7.068 -5.704 -25.643 1.00 51.81 184 TYR A O 1
ATOM 1512 N N . PHE A 1 185 ? 8.546 -6.202 -24.034 1.00 59.41 185 PHE A N 1
ATOM 1513 C CA . PHE A 1 185 ? 7.926 -5.308 -23.047 1.00 59.41 185 PHE A CA 1
ATOM 1514 C C . PHE A 1 185 ? 8.661 -3.966 -22.893 1.00 59.41 185 PHE A C 1
ATOM 1516 O O . PHE A 1 185 ? 9.512 -3.808 -22.025 1.00 59.41 185 PHE A O 1
ATOM 1523 N N . TYR A 1 186 ? 8.250 -2.970 -23.677 1.00 56.19 186 TYR A N 1
ATOM 1524 C CA . TYR A 1 186 ? 8.424 -1.547 -23.360 1.00 56.19 186 TYR A CA 1
ATOM 1525 C C . TYR A 1 186 ? 7.091 -0.845 -23.671 1.00 56.19 186 TYR A C 1
ATOM 1527 O O . TYR A 1 186 ? 6.542 -1.080 -24.756 1.00 56.19 186 TYR A O 1
ATOM 1535 N N . PRO A 1 187 ? 6.470 -0.115 -22.730 1.00 55.31 187 PRO A N 1
ATOM 1536 C CA . PRO A 1 187 ? 5.368 0.778 -23.073 1.00 55.31 187 PRO A CA 1
ATOM 1537 C C . PRO A 1 187 ? 5.897 1.910 -23.963 1.00 55.31 187 PRO A C 1
ATOM 1539 O O . PRO A 1 187 ? 7.017 2.367 -23.776 1.00 55.31 187 PRO A O 1
ATOM 1542 N N . GLU A 1 188 ? 5.118 2.317 -24.966 1.00 54.59 188 GLU A N 1
ATOM 1543 C CA . GLU A 1 188 ? 5.437 3.508 -25.764 1.00 54.59 188 GLU A CA 1
ATOM 1544 C C . GLU A 1 188 ? 5.310 4.748 -24.863 1.00 54.59 188 GLU A C 1
ATOM 1546 O O . GLU A 1 188 ? 4.302 4.889 -24.169 1.00 54.59 188 GLU A O 1
ATOM 1551 N N . ASP A 1 189 ? 6.298 5.649 -24.898 1.00 53.00 189 ASP A N 1
ATOM 1552 C CA . ASP A 1 189 ? 6.420 6.823 -24.007 1.00 53.00 189 ASP A CA 1
ATOM 1553 C C . ASP A 1 189 ? 5.243 7.828 -24.084 1.00 53.00 189 ASP A C 1
ATOM 1555 O O . ASP A 1 189 ? 5.171 8.763 -23.293 1.00 53.00 189 ASP A O 1
ATOM 1559 N N . ASN A 1 190 ? 4.291 7.635 -25.006 1.00 49.38 190 ASN A N 1
ATOM 1560 C CA . ASN A 1 190 ? 3.218 8.583 -25.328 1.00 49.38 190 ASN A CA 1
ATOM 1561 C C . ASN A 1 190 ? 1.808 8.172 -24.861 1.00 49.38 190 ASN A C 1
ATOM 1563 O O . ASN A 1 190 ? 0.829 8.811 -25.250 1.00 49.38 190 ASN A O 1
ATOM 1567 N N . ILE A 1 191 ? 1.653 7.120 -24.051 1.00 57.56 191 ILE A N 1
ATOM 1568 C CA . ILE A 1 191 ? 0.329 6.747 -23.527 1.00 57.56 191 ILE A CA 1
ATOM 1569 C C . ILE A 1 191 ? 0.111 7.441 -22.180 1.00 57.56 191 ILE A C 1
ATOM 1571 O O . ILE A 1 191 ? 0.721 7.071 -21.179 1.00 57.56 191 ILE A O 1
ATOM 1575 N N . SER A 1 192 ? -0.800 8.420 -22.141 1.00 68.38 192 SER A N 1
ATOM 1576 C CA . SER A 1 192 ? -1.371 8.919 -20.883 1.00 68.38 192 SER A CA 1
ATOM 1577 C C . SER A 1 192 ? -2.225 7.803 -20.275 1.00 68.38 192 SER A C 1
ATOM 1579 O O . SER A 1 192 ? -3.405 7.656 -20.588 1.00 68.38 192 SER A O 1
ATOM 1581 N N . MET A 1 193 ? -1.585 6.938 -19.488 1.00 73.50 193 MET A N 1
ATOM 1582 C CA . MET A 1 193 ? -2.250 5.848 -18.785 1.00 73.50 193 MET A CA 1
ATOM 1583 C C . MET A 1 193 ? -2.920 6.401 -17.533 1.00 73.50 193 MET A C 1
ATOM 1585 O O . MET A 1 193 ? -2.279 7.069 -16.727 1.00 73.50 193 MET A O 1
ATOM 1589 N N . LYS A 1 194 ? -4.207 6.095 -17.373 1.00 82.19 194 LYS A N 1
ATOM 1590 C CA . LYS A 1 194 ? -4.982 6.363 -16.157 1.00 82.19 194 LYS A CA 1
ATOM 1591 C C . LYS A 1 194 ? -5.544 5.033 -15.664 1.00 82.19 194 LYS A C 1
ATOM 1593 O O . LYS A 1 194 ? -6.674 4.689 -16.012 1.00 82.19 194 LYS A O 1
ATOM 1598 N N . PRO A 1 195 ? -4.717 4.206 -15.009 1.00 86.44 195 PRO A N 1
ATOM 1599 C CA . PRO A 1 195 ? -5.157 2.903 -14.540 1.00 86.44 195 PRO A CA 1
ATOM 1600 C C . PRO A 1 195 ? -6.077 3.041 -13.331 1.00 86.44 195 PRO A C 1
ATOM 1602 O O . PRO A 1 195 ? -5.852 3.888 -12.473 1.00 86.44 195 PRO A O 1
ATOM 1605 N N . ILE A 1 196 ? -7.084 2.172 -13.246 1.00 88.31 196 ILE A N 1
ATOM 1606 C CA . ILE A 1 196 ? -7.946 2.081 -12.056 1.00 88.31 196 ILE A CA 1
ATOM 1607 C C . ILE A 1 196 ? -7.250 1.275 -10.948 1.00 88.31 196 ILE A C 1
ATOM 1609 O O . ILE A 1 196 ? -7.399 1.580 -9.772 1.00 88.31 196 ILE A O 1
ATOM 1613 N N . HIS A 1 197 ? -6.468 0.261 -11.322 1.00 89.62 197 HIS A N 1
ATOM 1614 C CA . HIS A 1 197 ? -5.646 -0.584 -10.447 1.00 89.62 197 HIS A CA 1
ATOM 1615 C C . HIS A 1 197 ? -4.536 -1.262 -11.282 1.00 89.62 197 HIS A C 1
ATOM 1617 O O . HIS A 1 197 ? -4.458 -1.077 -12.502 1.00 89.62 197 HIS A O 1
ATOM 1623 N N . LEU A 1 198 ? -3.662 -2.059 -10.655 1.00 88.75 198 LEU A N 1
ATOM 1624 C CA . LEU A 1 198 ? -2.485 -2.653 -11.311 1.00 88.75 198 LEU A CA 1
ATOM 1625 C C . LEU A 1 198 ? -2.829 -3.600 -12.476 1.00 88.75 198 LEU A C 1
ATOM 1627 O O . LEU A 1 198 ? -2.186 -3.544 -13.526 1.00 88.75 198 LEU A O 1
ATOM 1631 N N . LEU A 1 199 ? -3.850 -4.448 -12.337 1.00 88.69 199 LEU A N 1
ATOM 1632 C CA . LEU A 1 199 ? -4.304 -5.303 -13.440 1.00 88.69 199 LEU A CA 1
ATOM 1633 C C . LEU A 1 199 ? -4.935 -4.517 -14.592 1.00 88.69 199 LEU A C 1
ATOM 1635 O O . LEU A 1 199 ? -4.751 -4.895 -15.750 1.00 88.69 199 LEU A O 1
ATOM 1639 N N . ASP A 1 200 ? -5.635 -3.414 -14.316 1.00 88.94 200 ASP A N 1
ATOM 1640 C CA . ASP A 1 200 ? -6.127 -2.551 -15.389 1.00 88.94 200 ASP A CA 1
ATOM 1641 C C . ASP A 1 200 ? -4.957 -1.895 -16.136 1.00 88.94 200 ASP A C 1
ATOM 1643 O O . ASP A 1 200 ? -4.962 -1.865 -17.366 1.00 88.94 200 ASP A O 1
ATOM 1647 N N . LEU A 1 201 ? -3.889 -1.494 -15.435 1.00 88.31 201 LEU A N 1
ATOM 1648 C CA . LEU A 1 201 ? -2.650 -1.043 -16.075 1.00 88.31 201 LEU A CA 1
ATOM 1649 C C . LEU A 1 201 ? -2.047 -2.132 -16.979 1.00 88.31 201 LEU A C 1
ATOM 1651 O O . LEU A 1 201 ? -1.728 -1.868 -18.140 1.00 88.31 201 LEU A O 1
ATOM 1655 N N . LEU A 1 202 ? -1.939 -3.371 -16.487 1.00 86.94 202 LEU A N 1
ATOM 1656 C CA . LEU A 1 202 ? -1.475 -4.507 -17.290 1.00 86.94 202 LEU A CA 1
ATOM 1657 C C . LEU A 1 202 ? -2.356 -4.703 -18.534 1.00 86.94 202 LEU A C 1
ATOM 1659 O O . LEU A 1 202 ? -1.843 -4.834 -19.648 1.00 86.94 202 LEU A O 1
ATOM 1663 N N . ARG A 1 203 ? -3.682 -4.650 -18.379 1.00 86.06 203 ARG A N 1
ATOM 1664 C CA . ARG A 1 203 ? -4.646 -4.736 -19.482 1.00 86.06 203 ARG A CA 1
ATOM 1665 C C . ARG A 1 203 ? -4.436 -3.614 -20.502 1.00 86.06 203 ARG A C 1
ATOM 1667 O O . ARG A 1 203 ? -4.368 -3.896 -21.700 1.00 86.06 203 ARG A O 1
ATOM 1674 N N . GLN A 1 204 ? -4.287 -2.367 -20.057 1.00 84.69 204 GLN A N 1
ATOM 1675 C CA . GLN A 1 204 ? -4.020 -1.207 -20.916 1.00 84.69 204 GLN A CA 1
ATOM 1676 C C . GLN A 1 204 ? -2.701 -1.354 -21.693 1.00 84.69 204 GLN A C 1
ATOM 1678 O O . GLN A 1 204 ? -2.634 -0.970 -22.858 1.00 84.69 204 GLN A O 1
ATOM 1683 N N . ILE A 1 205 ? -1.673 -1.975 -21.105 1.00 79.69 205 ILE A N 1
ATOM 1684 C CA . ILE A 1 205 ? -0.392 -2.262 -21.776 1.00 79.69 205 ILE A CA 1
ATOM 1685 C C . ILE A 1 205 ? -0.526 -3.374 -22.836 1.00 79.69 205 ILE A C 1
ATOM 1687 O O . ILE A 1 205 ? 0.172 -3.362 -23.862 1.00 79.69 205 ILE A O 1
ATOM 1691 N N . LEU A 1 206 ? -1.405 -4.354 -22.606 1.00 78.75 206 LEU A N 1
ATOM 1692 C CA . LEU A 1 206 ? -1.596 -5.509 -23.488 1.00 78.75 206 LEU A CA 1
ATOM 1693 C C . LEU A 1 206 ? -2.576 -5.235 -24.647 1.00 78.75 206 LEU A C 1
ATOM 1695 O O . LEU A 1 206 ? -2.350 -5.701 -25.766 1.00 78.75 206 LEU A O 1
ATOM 1699 N N . LEU A 1 207 ? -3.646 -4.464 -24.430 1.00 74.31 207 LEU A N 1
ATOM 1700 C CA . LEU A 1 207 ? -4.724 -4.253 -25.412 1.00 74.31 207 LEU A CA 1
ATOM 1701 C C . LEU A 1 207 ? -4.285 -3.625 -26.753 1.00 74.31 207 LEU A C 1
ATOM 1703 O O . LEU A 1 207 ? -4.673 -4.160 -27.801 1.00 74.31 207 LEU A O 1
ATOM 1707 N N . PRO A 1 208 ? -3.468 -2.550 -26.795 1.00 67.38 208 PRO A N 1
ATOM 1708 C CA . PRO A 1 208 ? -2.961 -1.996 -28.053 1.00 67.38 208 PRO A CA 1
ATOM 1709 C C . PRO A 1 208 ? -2.196 -3.030 -28.893 1.00 67.38 208 PRO A C 1
ATOM 1711 O O . PRO A 1 208 ? -2.218 -2.979 -30.125 1.00 67.38 208 PRO A O 1
ATOM 1714 N N . ARG A 1 209 ? -1.564 -4.019 -28.244 1.00 59.81 209 ARG A N 1
ATOM 1715 C CA . ARG A 1 209 ? -0.788 -5.072 -28.912 1.00 59.81 209 ARG A CA 1
ATOM 1716 C C . ARG A 1 209 ? -1.676 -6.120 -29.582 1.00 59.81 209 ARG A C 1
ATOM 1718 O O . ARG A 1 209 ? -1.375 -6.526 -30.704 1.00 59.81 209 ARG A O 1
ATOM 1725 N N . PHE A 1 210 ? -2.787 -6.514 -28.955 1.00 56.06 210 PHE A N 1
ATOM 1726 C CA . PHE A 1 210 ? -3.741 -7.452 -29.563 1.00 56.06 210 PHE A CA 1
ATOM 1727 C C . PHE A 1 210 ? -4.380 -6.882 -30.835 1.00 56.06 210 PHE A C 1
ATOM 1729 O O . PHE A 1 210 ? -4.471 -7.581 -31.845 1.00 56.06 210 PHE A O 1
ATOM 1736 N N . LYS A 1 211 ? -4.738 -5.589 -30.837 1.00 56.91 211 LYS A N 1
ATOM 1737 C CA . LYS A 1 211 ? -5.284 -4.923 -32.033 1.00 56.91 211 LYS A CA 1
ATOM 1738 C C . LYS A 1 211 ? -4.286 -4.910 -33.200 1.00 56.91 211 LYS A C 1
ATOM 1740 O O . LYS A 1 211 ? -4.675 -5.205 -34.327 1.00 56.91 211 LYS A O 1
ATOM 1745 N N . ARG A 1 212 ? -2.997 -4.647 -32.939 1.00 54.50 212 ARG A N 1
ATOM 1746 C CA . ARG A 1 212 ? -1.941 -4.666 -33.974 1.00 54.50 212 ARG A CA 1
ATOM 1747 C C . ARG A 1 212 ? -1.671 -6.073 -34.518 1.00 54.50 212 ARG A C 1
ATOM 1749 O O . ARG A 1 212 ? -1.527 -6.222 -35.726 1.00 54.50 212 ARG A O 1
ATOM 1756 N N . LYS A 1 213 ? -1.665 -7.103 -33.662 1.00 51.69 213 LYS A N 1
ATOM 1757 C CA . LYS A 1 213 ? -1.447 -8.502 -34.080 1.00 51.69 213 LYS A CA 1
ATOM 1758 C C . LYS A 1 213 ? -2.582 -9.021 -34.973 1.00 51.69 213 LYS A C 1
ATOM 1760 O O . LYS A 1 213 ? -2.329 -9.717 -35.954 1.00 51.69 213 LYS A O 1
ATOM 1765 N N . ASN A 1 214 ? -3.822 -8.620 -34.698 1.00 48.31 214 ASN A N 1
ATOM 1766 C CA . ASN A 1 214 ? -4.963 -8.965 -35.549 1.00 48.31 214 ASN A CA 1
ATOM 1767 C C . ASN A 1 214 ? -4.923 -8.215 -36.891 1.00 48.31 214 ASN A C 1
ATOM 1769 O O . ASN A 1 214 ? -5.186 -8.813 -37.929 1.00 48.31 214 ASN A O 1
ATOM 1773 N N . GLN A 1 215 ? -4.504 -6.945 -36.907 1.00 47.78 215 GLN A N 1
ATOM 1774 C CA . GLN A 1 215 ? -4.334 -6.183 -38.152 1.00 47.78 215 GLN A CA 1
ATOM 1775 C C . GLN A 1 215 ? -3.178 -6.695 -39.027 1.00 47.78 215 GLN A C 1
ATOM 1777 O O . GLN A 1 215 ? -3.312 -6.718 -40.248 1.00 47.78 215 GLN A O 1
ATOM 1782 N N . SER A 1 216 ? -2.059 -7.138 -38.440 1.00 50.03 216 SER A N 1
ATOM 1783 C CA . SER A 1 216 ? -0.961 -7.743 -39.206 1.00 50.03 216 SER A CA 1
ATOM 1784 C C . SER A 1 216 ? -1.339 -9.105 -39.789 1.00 50.03 216 SER A C 1
ATOM 1786 O O . SER A 1 216 ? -0.927 -9.410 -40.900 1.00 50.03 216 SER A O 1
ATOM 1788 N N . THR A 1 217 ? -2.153 -9.892 -39.072 1.00 48.59 217 THR A N 1
ATOM 1789 C CA . THR A 1 217 ? -2.609 -11.216 -39.535 1.00 48.59 217 THR A CA 1
ATOM 1790 C C . THR A 1 217 ? -3.641 -11.098 -40.666 1.00 48.59 217 THR A C 1
ATOM 1792 O O . THR A 1 217 ? -3.591 -11.872 -41.620 1.00 48.59 217 THR A O 1
ATOM 1795 N N . LEU A 1 218 ? -4.514 -10.082 -40.623 1.00 46.25 218 LEU A N 1
ATOM 1796 C CA . LEU A 1 218 ? -5.452 -9.768 -41.711 1.00 46.25 218 LEU A CA 1
ATOM 1797 C C . LEU A 1 218 ? -4.724 -9.324 -42.992 1.00 46.25 218 LEU A C 1
ATOM 1799 O O . LEU A 1 218 ? -5.007 -9.846 -44.064 1.00 46.25 218 LEU A O 1
ATOM 1803 N N . ARG A 1 219 ? -3.689 -8.476 -42.880 1.00 41.12 219 ARG A N 1
ATOM 1804 C CA . ARG A 1 219 ? -2.869 -8.069 -44.041 1.00 41.12 219 ARG A CA 1
ATOM 1805 C C . ARG A 1 219 ? -2.138 -9.232 -44.721 1.00 41.12 219 ARG A C 1
ATOM 1807 O O . ARG A 1 219 ? -1.886 -9.161 -45.917 1.00 41.12 219 ARG A O 1
ATOM 1814 N N . SER A 1 220 ? -1.785 -10.287 -43.985 1.00 44.25 220 SER A N 1
ATOM 1815 C CA . SER A 1 220 ? -1.171 -11.493 -44.564 1.00 44.25 220 SER A CA 1
ATOM 1816 C C . SER A 1 220 ? -2.165 -12.428 -45.266 1.00 44.25 220 SER A C 1
ATOM 1818 O O . SER A 1 220 ? -1.740 -13.209 -46.111 1.00 44.25 220 SER A O 1
ATOM 1820 N N . LEU A 1 221 ? -3.465 -12.349 -44.956 1.00 43.62 221 LEU A N 1
ATOM 1821 C CA . LEU A 1 221 ? -4.521 -13.101 -45.650 1.00 43.62 221 LEU A CA 1
ATOM 1822 C C . LEU A 1 221 ? -4.954 -12.415 -46.957 1.00 43.62 221 LEU A C 1
ATOM 1824 O O . LEU A 1 221 ? -5.224 -13.100 -47.940 1.00 43.62 221 LEU A O 1
ATOM 1828 N N . ASP A 1 222 ? -4.920 -11.081 -47.010 1.00 44.44 222 ASP A N 1
ATOM 1829 C CA . ASP A 1 222 ? -5.277 -10.304 -48.210 1.00 44.44 222 ASP A CA 1
ATOM 1830 C C . ASP A 1 222 ? -4.238 -10.405 -49.351 1.00 44.44 222 ASP A C 1
ATOM 1832 O O . ASP A 1 222 ? -4.543 -10.118 -50.509 1.00 44.44 222 ASP A O 1
ATOM 1836 N N . LEU A 1 223 ? -3.012 -10.857 -49.054 1.00 45.28 223 LEU A N 1
ATOM 1837 C CA . LEU A 1 223 ? -1.924 -11.028 -50.032 1.00 45.28 223 LEU A CA 1
ATOM 1838 C C . LEU A 1 223 ? -1.929 -12.393 -50.751 1.00 45.28 223 LEU A C 1
ATOM 1840 O O . LEU A 1 223 ? -1.056 -12.646 -51.579 1.00 45.28 223 LEU A O 1
ATOM 1844 N N . LEU A 1 224 ? -2.903 -13.263 -50.464 1.00 39.34 224 LEU A N 1
ATOM 1845 C CA . LEU A 1 224 ? -3.047 -14.600 -51.063 1.00 39.34 224 LEU A CA 1
ATOM 1846 C C . LEU A 1 224 ? -4.334 -14.753 -51.898 1.00 39.34 224 LEU A C 1
ATOM 1848 O O . LEU A 1 224 ? -4.889 -15.846 -51.997 1.00 39.34 224 LEU A O 1
ATOM 1852 N N . SER A 1 225 ? -4.805 -13.681 -52.544 1.00 37.41 225 SER A N 1
ATOM 1853 C CA . SER A 1 225 ? -5.802 -13.806 -53.618 1.00 37.41 225 SER A CA 1
ATOM 1854 C C . SER A 1 225 ? -5.101 -14.023 -54.975 1.00 37.41 225 SER A C 1
ATOM 1856 O O . SER A 1 225 ? -4.182 -13.278 -55.322 1.00 37.41 225 SER A O 1
ATOM 1858 N N . PRO A 1 226 ? -5.466 -15.061 -55.753 1.00 40.25 226 PRO A N 1
ATOM 1859 C CA . PRO A 1 226 ? -4.776 -15.382 -56.995 1.00 40.25 226 PRO A CA 1
ATOM 1860 C C . PRO A 1 226 ? -5.136 -14.377 -58.093 1.00 40.25 226 PRO A C 1
ATOM 1862 O O . PRO A 1 226 ? -6.306 -14.129 -58.387 1.00 40.25 226 PRO A O 1
ATOM 1865 N N . SER A 1 227 ? -4.106 -13.835 -58.743 1.00 44.31 227 SER A N 1
ATOM 1866 C CA . SER A 1 227 ? -4.225 -13.016 -59.944 1.00 44.31 227 SER A CA 1
ATOM 1867 C C . SER A 1 227 ? -4.951 -13.786 -61.053 1.00 44.31 227 SER A C 1
ATOM 1869 O O . SER A 1 227 ? -4.367 -14.661 -61.693 1.00 44.31 227 SER A O 1
ATOM 1871 N N . SER A 1 228 ? -6.203 -13.433 -61.328 1.00 35.00 228 SER A N 1
ATOM 1872 C CA . SER A 1 228 ? -6.867 -13.773 -62.586 1.00 35.00 228 SER A CA 1
ATOM 1873 C C . SER A 1 228 ? -6.902 -12.518 -63.456 1.00 35.00 228 SER A C 1
ATOM 1875 O O . SER A 1 228 ? -7.659 -11.580 -63.222 1.00 35.00 228 SER A O 1
ATOM 1877 N N . LYS A 1 229 ? -6.016 -12.472 -64.456 1.00 43.84 229 LYS A N 1
ATOM 1878 C CA . LYS A 1 229 ? -6.156 -11.546 -65.585 1.00 43.84 229 LYS A CA 1
ATOM 1879 C C . LYS A 1 229 ? -7.354 -12.014 -66.422 1.00 43.84 229 LYS A C 1
ATOM 1881 O O . LYS A 1 229 ? -7.356 -13.184 -66.804 1.00 43.84 229 LYS A O 1
ATOM 1886 N N . PRO A 1 230 ? -8.320 -11.157 -66.782 1.00 34.38 230 PRO A N 1
ATOM 1887 C CA . PRO A 1 230 ? -9.253 -11.496 -67.841 1.00 34.38 230 PRO A CA 1
ATOM 1888 C C . PRO A 1 230 ? -8.546 -11.309 -69.189 1.00 34.38 230 PRO A C 1
ATOM 1890 O O . PRO A 1 230 ? -8.087 -10.217 -69.528 1.00 34.38 230 PRO A O 1
ATOM 1893 N N . GLY A 1 231 ? -8.410 -12.407 -69.933 1.00 32.38 231 GLY A N 1
ATOM 1894 C CA . GLY A 1 231 ? -7.995 -12.390 -71.329 1.00 32.38 231 GLY A CA 1
ATOM 1895 C C . GLY A 1 231 ? -9.042 -11.687 -72.189 1.00 32.38 231 GLY A C 1
ATOM 1896 O O . GLY A 1 231 ? -10.239 -11.934 -72.067 1.00 32.38 231 GLY A O 1
ATOM 1897 N N . SER A 1 232 ? -8.568 -10.798 -73.052 1.00 33.34 232 SER A N 1
ATOM 1898 C CA . SER A 1 232 ? -9.327 -10.146 -74.111 1.00 33.34 232 SER A CA 1
ATOM 1899 C C . SER A 1 232 ? -9.869 -11.174 -75.109 1.00 33.34 232 SER A C 1
ATOM 1901 O O . SER A 1 232 ? -9.078 -11.836 -75.782 1.00 33.34 232 SER A O 1
ATOM 1903 N N . LEU A 1 233 ? -11.192 -11.255 -75.263 1.00 33.09 233 LEU A N 1
ATOM 1904 C CA . LEU A 1 233 ? -11.821 -11.822 -76.455 1.00 33.09 233 LEU A CA 1
ATOM 1905 C C . LEU A 1 233 ? -12.514 -10.683 -77.212 1.00 33.09 233 LEU A C 1
ATOM 1907 O O . LEU A 1 233 ? -13.549 -10.171 -76.792 1.00 33.09 233 LEU A O 1
ATOM 1911 N N . LEU A 1 234 ? -11.882 -10.253 -78.304 1.00 34.94 234 LEU A N 1
ATOM 1912 C CA . LEU A 1 234 ? -12.483 -9.402 -79.324 1.00 34.94 234 LEU A CA 1
ATOM 1913 C C . LEU A 1 234 ? -13.470 -10.256 -80.125 1.00 34.94 234 LEU A C 1
ATOM 1915 O O . LEU A 1 234 ? -13.069 -11.259 -80.711 1.00 34.94 234 LEU A O 1
ATOM 1919 N N . ILE A 1 235 ? -14.736 -9.848 -80.175 1.00 35.25 235 ILE A N 1
ATOM 1920 C CA . ILE A 1 235 ? -15.696 -10.326 -81.173 1.00 35.25 235 ILE A CA 1
ATOM 1921 C C . ILE A 1 235 ? -16.098 -9.101 -81.992 1.00 35.25 235 ILE A C 1
ATOM 1923 O O . ILE A 1 235 ? -16.759 -8.197 -81.482 1.00 35.25 235 ILE A O 1
ATOM 1927 N N . HIS A 1 236 ? -15.642 -9.053 -83.244 1.00 34.34 236 HIS A N 1
ATOM 1928 C CA . HIS A 1 236 ? -16.161 -8.129 -84.250 1.00 34.34 236 HIS A CA 1
ATOM 1929 C C . HIS A 1 236 ? -17.449 -8.705 -84.864 1.00 34.34 236 HIS A C 1
ATOM 1931 O O . HIS A 1 236 ? -17.550 -9.924 -85.008 1.00 34.34 236 HIS A O 1
ATOM 1937 N N . PRO A 1 237 ? -18.432 -7.855 -85.210 1.00 37.59 237 PRO A N 1
ATOM 1938 C CA . PRO A 1 237 ? -19.702 -8.289 -85.774 1.00 37.59 237 PRO A CA 1
ATOM 1939 C C . PRO A 1 237 ? -19.615 -8.463 -87.297 1.00 37.59 237 PRO A C 1
ATOM 1941 O O . PRO A 1 237 ? -18.875 -7.736 -87.960 1.00 37.59 237 PRO A O 1
ATOM 1944 N N . ASN A 1 238 ? -20.479 -9.348 -87.801 1.00 32.03 238 ASN A N 1
ATOM 1945 C CA . ASN A 1 238 ? -20.765 -9.723 -89.193 1.00 32.03 238 ASN A CA 1
ATOM 1946 C C . ASN A 1 238 ? -19.983 -10.928 -89.721 1.00 32.03 238 ASN A C 1
ATOM 1948 O O . ASN A 1 238 ? -18.878 -10.774 -90.218 1.00 32.03 238 ASN A O 1
ATOM 1952 N N . ASP A 1 239 ? -20.641 -12.088 -89.699 1.00 33.66 239 ASP A N 1
ATOM 1953 C CA . ASP A 1 239 ? -20.802 -12.918 -90.893 1.00 33.66 239 ASP A CA 1
ATOM 1954 C C . ASP A 1 239 ? -22.142 -13.673 -90.814 1.00 33.66 239 ASP A C 1
ATOM 1956 O O . ASP A 1 239 ? -22.624 -14.008 -89.728 1.00 33.66 239 ASP A O 1
ATOM 1960 N N . PHE A 1 240 ? -22.754 -13.807 -91.991 1.00 40.31 240 PHE A N 1
ATOM 1961 C CA . PHE A 1 240 ? -23.948 -14.590 -92.312 1.00 40.31 240 PHE A CA 1
ATOM 1962 C C . PHE A 1 240 ? -23.730 -16.094 -92.108 1.00 40.31 240 PHE A C 1
ATOM 1964 O O . PHE A 1 240 ? -22.576 -16.553 -92.260 1.00 40.31 240 PHE A O 1
#

pLDDT: mean 72.55, std 17.56, range [32.03, 95.81]

Organism: Medicago truncatula (NCBI:txid3880)

Secondary structure (DSSP, 8-state):
--SHHHHHHHHHHHHH------S-S-PPPP-PPPHHHHTSHHHHTTSS-SS---STTTTT-TTS---HHHHHHHHHHTHHHHHTTS-HHHHHH---TTSSSHHHHHHHHHHHHHHHHHHHHHHHHH-TTTS-HHHHHHHHHHHT-TTS---HHHHHHTT--HHHHHHHHHHHHHHHHHHTT-S-----TT-----SSHHHHHHHHHHHHHHHHHHHHHHHHGGG----PPPP--------

InterPro domains:
  IPR004158 Protein of unknown function DUF247, plant [PF03140] (30-217)